Protein AF-A0A8H3FI73-F1 (afdb_monomer_lite)

Sequence (272 aa):
MPTAEAEAEWDAFEARLKFSTLLGSLSASVAAAQKAARFLMVNKHCGEDLFEVALEWLEKDDMNLRIKIWGIWEELSEMAMREQHVDYINRIRDNIQHFMDNICPPERPIAANIRIVRKGVERMHKLGLFSNTRAKELDEMLKHRTSSSQNPDLDAVEAAHKQDPGEEAHDMKHRWPNAFGDNKPSGAKRPTDKKQIEQRIEEDRERHKRLKESIWQIGNGEHEESDKMWEECSDIDEGDLMAAEDETSEMLGISIDELRRRFPAQTPVAAV

Organism: NCBI:txid1940652

InterPro domains:
  IPR024637 CTD kinase subunit gamma Ctk3, C-terminal [PF12350] (193-251)
  IPR024638 CTD kinase subunit gamma Ctk3, N-terminal [PF12243] (11-126)
  IPR042326 CTD kinase subunit gamma [PTHR28291] (11-247)

Foldseek 3Di:
DPDPPPLDADPLVVLLVVLLVLLVPQALDLVSLLVSLVSLVSNVVNNVVSVVSLLVQLQDPALVSLLSSLSNLLNNLLVCLVVVVPVSLVVCVVCVVVSCCSNAPLVAGDPVSLVSSLVSLVSSVVSVSDDPVVSVVVNVVSVNSVVSNDPVVPVVVVVVVPDDDDDDPDDDPDPDDPPVDPDDPPPDDDDDDVVSVVSVVVSVVVVVVVVVVCPPDFDPDPCRVVVCCVVPPDDDDVVNVVVVLVVVCVVVVHDSVVSCVVPPDDDDDPDD

Structure (mmCIF, N/CA/C/O backbone):
data_AF-A0A8H3FI73-F1
#
_entry.id   AF-A0A8H3FI73-F1
#
loop_
_atom_site.group_PDB
_atom_site.id
_atom_site.type_symbol
_atom_site.label_atom_id
_atom_site.label_alt_id
_atom_site.label_comp_id
_atom_site.label_asym_id
_atom_site.label_entity_id
_atom_site.label_seq_id
_atom_site.pdbx_PDB_ins_code
_atom_site.Cartn_x
_atom_site.Cartn_y
_atom_site.Cartn_z
_atom_site.occupancy
_atom_site.B_iso_or_equiv
_atom_site.auth_seq_id
_atom_site.auth_comp_id
_atom_site.auth_asym_id
_atom_site.auth_atom_id
_atom_site.pdbx_PDB_model_num
ATOM 1 N N . MET A 1 1 ? -12.324 21.522 -13.932 1.00 31.41 1 MET A N 1
ATOM 2 C CA . MET A 1 1 ? -13.147 21.665 -12.712 1.00 31.41 1 MET A CA 1
ATOM 3 C C . MET A 1 1 ? -13.864 20.343 -12.462 1.00 31.41 1 MET A C 1
ATOM 5 O O . MET A 1 1 ? -14.903 20.132 -13.077 1.00 31.41 1 MET A O 1
ATOM 9 N N . PRO A 1 2 ? -13.321 19.413 -11.663 1.00 35.88 2 PRO A N 1
ATOM 10 C CA . PRO A 1 2 ? -14.117 18.295 -11.182 1.00 35.88 2 PRO A CA 1
ATOM 11 C C . PRO A 1 2 ? -14.981 18.808 -10.024 1.00 35.88 2 PRO A C 1
ATOM 13 O O . PRO A 1 2 ? -14.473 19.402 -9.075 1.00 35.88 2 PRO A O 1
ATOM 16 N N . THR A 1 3 ? -16.294 18.657 -10.143 1.00 36.97 3 THR A N 1
ATOM 17 C CA . THR A 1 3 ? -17.244 18.970 -9.077 1.00 36.97 3 THR A CA 1
ATOM 18 C C . THR A 1 3 ? -16.971 18.043 -7.901 1.00 36.97 3 THR A C 1
ATOM 20 O O . THR A 1 3 ? -17.097 16.828 -8.036 1.00 36.97 3 THR A O 1
ATOM 23 N N . ALA A 1 4 ? -16.571 18.617 -6.768 1.00 41.47 4 ALA A N 1
ATOM 24 C CA . ALA A 1 4 ? -16.563 17.928 -5.490 1.00 41.47 4 ALA A CA 1
ATOM 25 C C . ALA A 1 4 ? -18.014 17.556 -5.161 1.00 41.47 4 ALA A C 1
ATOM 27 O O . ALA A 1 4 ? -18.792 18.396 -4.711 1.00 41.47 4 ALA A O 1
ATOM 28 N N . GLU A 1 5 ? -18.402 16.320 -5.474 1.00 45.09 5 GLU A N 1
ATOM 29 C CA . GLU A 1 5 ? -19.574 15.704 -4.866 1.00 45.09 5 GLU A CA 1
ATOM 30 C C . GLU A 1 5 ? -19.348 15.786 -3.357 1.00 45.09 5 GLU A C 1
ATOM 32 O O . GLU A 1 5 ? -18.370 15.241 -2.850 1.00 45.09 5 GLU A O 1
ATOM 37 N N . ALA A 1 6 ? -20.187 16.548 -2.653 1.00 50.19 6 ALA A N 1
ATOM 38 C CA . ALA A 1 6 ? -20.178 16.553 -1.201 1.00 50.19 6 ALA A CA 1
ATOM 39 C C . ALA A 1 6 ? -20.375 15.099 -0.755 1.00 50.19 6 ALA A C 1
ATOM 41 O O . ALA A 1 6 ? -21.423 14.510 -1.025 1.00 50.19 6 ALA A O 1
ATOM 42 N N . GLU A 1 7 ? -19.333 14.500 -0.178 1.00 60.81 7 GLU A N 1
ATOM 43 C CA . GLU A 1 7 ? -19.348 13.107 0.250 1.00 60.81 7 GLU A CA 1
ATOM 44 C C . GLU A 1 7 ? -20.398 12.984 1.363 1.00 60.81 7 GLU A C 1
ATOM 46 O O . GLU A 1 7 ? -20.174 13.400 2.496 1.00 60.81 7 GLU A O 1
ATOM 51 N N . ALA A 1 8 ? -21.597 12.520 0.999 1.00 68.25 8 ALA A N 1
ATOM 52 C CA . ALA A 1 8 ? -22.716 12.391 1.921 1.00 68.25 8 ALA A CA 1
ATOM 53 C C . ALA A 1 8 ? -22.350 11.418 3.049 1.00 68.25 8 ALA A C 1
ATOM 55 O O . ALA A 1 8 ? -21.797 10.349 2.785 1.00 68.25 8 ALA A O 1
ATOM 56 N N . GLU A 1 9 ? -22.664 11.792 4.286 1.00 77.50 9 GLU A N 1
ATOM 57 C CA . GLU A 1 9 ? -22.571 10.921 5.455 1.00 77.50 9 GLU A CA 1
ATOM 58 C C . GLU A 1 9 ? -23.755 9.941 5.417 1.00 77.50 9 GLU A C 1
ATOM 60 O O . GLU A 1 9 ? -24.915 10.356 5.379 1.00 77.50 9 GLU A O 1
ATOM 65 N N . TRP A 1 10 ? -23.463 8.642 5.337 1.00 87.44 10 TRP A N 1
ATOM 66 C CA . TRP A 1 10 ? -24.459 7.570 5.198 1.00 87.44 10 TRP A CA 1
ATOM 67 C C . TRP A 1 10 ? -24.846 7.027 6.576 1.00 87.44 10 TRP A C 1
ATOM 69 O O . TRP A 1 10 ? -24.012 7.007 7.478 1.00 87.44 10 TRP A O 1
ATOM 79 N N . ASP A 1 11 ? -26.067 6.522 6.769 1.00 92.06 11 ASP A N 1
ATOM 80 C CA . ASP A 1 11 ? -26.347 5.732 7.976 1.00 92.06 11 ASP A CA 1
ATOM 81 C C . ASP A 1 11 ? -25.559 4.408 7.969 1.00 92.06 11 ASP A C 1
ATOM 83 O O . ASP A 1 11 ? -25.069 3.967 6.930 1.00 92.06 11 ASP A O 1
ATOM 87 N N . ALA A 1 12 ? -25.433 3.756 9.129 1.00 91.12 12 ALA A N 1
ATOM 88 C CA . ALA A 1 12 ? -24.581 2.575 9.282 1.00 91.12 12 ALA A CA 1
ATOM 89 C C . ALA A 1 12 ? -24.954 1.414 8.336 1.00 91.12 12 ALA A C 1
ATOM 91 O O . ALA A 1 12 ? -24.070 0.750 7.792 1.00 91.12 12 ALA A O 1
ATOM 92 N N . PHE A 1 13 ? -26.247 1.172 8.097 1.00 93.06 13 PHE A N 1
ATOM 93 C CA . PHE A 1 13 ? -26.683 0.073 7.237 1.00 93.06 13 PHE A CA 1
ATOM 94 C C . PHE A 1 13 ? -26.427 0.389 5.761 1.00 93.06 13 PHE A C 1
ATOM 96 O O . PHE A 1 13 ? -25.878 -0.441 5.027 1.00 93.06 13 PHE A O 1
ATOM 103 N N . GLU A 1 14 ? -26.776 1.601 5.324 1.00 93.81 14 GLU A N 1
ATOM 104 C CA . GLU A 1 14 ? -26.489 2.051 3.962 1.00 93.81 14 GLU A CA 1
ATOM 105 C C . GLU A 1 14 ? -24.980 2.103 3.686 1.00 93.81 14 GLU A C 1
ATOM 107 O O . GLU A 1 14 ? -24.529 1.663 2.619 1.00 93.81 14 GLU A O 1
ATOM 112 N N . ALA A 1 15 ? -24.189 2.566 4.660 1.00 95.19 15 ALA A N 1
ATOM 113 C CA . ALA A 1 15 ? -22.736 2.601 4.585 1.00 95.19 15 ALA A CA 1
ATOM 114 C C . ALA A 1 15 ? -22.160 1.193 4.387 1.00 95.19 15 ALA A C 1
ATOM 116 O O . ALA A 1 15 ? -21.366 0.982 3.466 1.00 95.19 15 ALA A O 1
ATOM 117 N N . ARG A 1 16 ? -22.614 0.207 5.174 1.00 95.31 16 ARG A N 1
ATOM 118 C CA . ARG A 1 16 ? -22.198 -1.198 5.050 1.00 95.31 16 ARG A CA 1
ATOM 119 C C . ARG A 1 16 ? -22.513 -1.783 3.678 1.00 95.31 16 ARG A C 1
ATOM 121 O O . ARG A 1 16 ? -21.653 -2.436 3.076 1.00 95.31 16 ARG A O 1
ATOM 128 N N . LEU A 1 17 ? -23.723 -1.558 3.162 1.00 94.31 17 LEU A N 1
ATOM 129 C CA . LEU A 1 17 ? -24.134 -2.076 1.853 1.00 94.31 17 LEU A CA 1
ATOM 130 C C . LEU A 1 17 ? -23.282 -1.477 0.725 1.00 94.31 17 LEU A C 1
ATOM 132 O O . LEU A 1 17 ? -22.815 -2.188 -0.175 1.00 94.31 17 LEU A O 1
ATOM 136 N N . LYS A 1 18 ? -23.034 -0.167 0.790 1.00 95.06 18 LYS A N 1
ATOM 137 C CA . LYS A 1 18 ? -22.194 0.541 -0.180 1.00 95.06 18 LYS A CA 1
ATOM 138 C C . LYS A 1 18 ? -20.746 0.108 -0.117 1.00 95.06 18 LYS A C 1
ATOM 140 O O . LYS A 1 18 ? -20.154 -0.164 -1.160 1.00 95.06 18 LYS A O 1
ATOM 145 N N . PHE A 1 19 ? -20.197 -0.008 1.083 1.00 96.38 19 PHE A N 1
ATOM 146 C CA . PHE A 1 19 ? -18.827 -0.446 1.275 1.00 96.38 19 PHE A CA 1
ATOM 147 C C . PHE A 1 19 ? -18.629 -1.887 0.797 1.00 96.38 19 PHE A C 1
ATOM 149 O O . PHE A 1 19 ? -17.696 -2.159 0.048 1.00 96.38 19 PHE A O 1
ATOM 156 N N . SER A 1 20 ? -19.572 -2.786 1.090 1.00 95.88 20 SER A N 1
ATOM 157 C CA . SER A 1 20 ? -19.558 -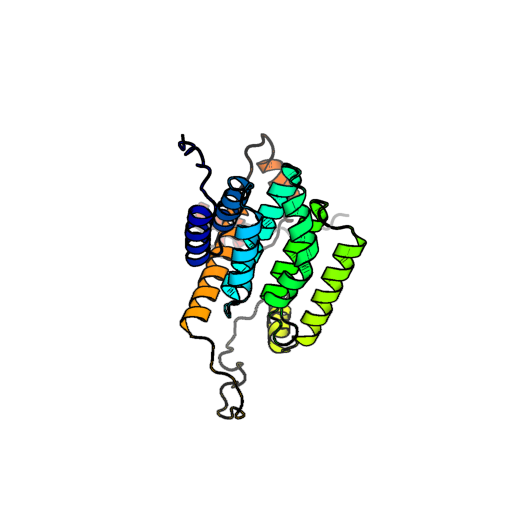4.160 0.566 1.00 95.88 20 SER A CA 1
ATOM 158 C C . SER A 1 20 ? -19.586 -4.198 -0.967 1.00 95.88 20 SER A C 1
ATOM 160 O O . SER A 1 20 ? -18.866 -4.977 -1.590 1.00 95.88 20 SER A O 1
ATOM 162 N N . THR A 1 21 ? -20.382 -3.330 -1.597 1.00 95.06 21 THR A N 1
ATOM 163 C CA . THR A 1 21 ? -20.417 -3.205 -3.064 1.00 95.06 21 THR A CA 1
ATOM 164 C C . THR A 1 21 ? -19.078 -2.698 -3.609 1.00 95.06 21 THR A C 1
ATOM 166 O O . THR A 1 21 ? -18.563 -3.224 -4.598 1.00 95.06 21 THR A O 1
ATOM 169 N N . LEU A 1 22 ? -18.476 -1.713 -2.936 1.00 94.88 22 LEU A N 1
ATOM 170 C CA . LEU A 1 22 ? -17.169 -1.171 -3.291 1.00 94.88 22 LEU A CA 1
ATOM 171 C C . LEU A 1 22 ? -16.075 -2.245 -3.211 1.00 94.88 22 LEU A C 1
ATOM 173 O O . LEU A 1 22 ? -15.325 -2.401 -4.173 1.00 94.88 22 LEU A O 1
ATOM 177 N N . LEU A 1 23 ? -16.046 -3.034 -2.131 1.00 94.94 23 LEU A N 1
ATOM 178 C CA . LEU A 1 23 ? -15.131 -4.168 -1.957 1.00 94.94 23 LEU A CA 1
ATOM 179 C C . LEU A 1 23 ? -15.323 -5.244 -3.040 1.00 94.94 23 LEU A C 1
ATOM 181 O O . LEU A 1 23 ? -14.343 -5.797 -3.536 1.00 94.94 23 LEU A O 1
ATOM 185 N N . GLY A 1 24 ? -16.564 -5.499 -3.466 1.00 92.44 24 GLY A N 1
ATOM 186 C CA . GLY A 1 24 ? -16.879 -6.451 -4.539 1.00 92.44 24 GLY A CA 1
ATOM 187 C C . GLY A 1 24 ? -16.353 -6.054 -5.917 1.00 92.44 24 GLY A C 1
ATOM 188 O O . GLY A 1 24 ? -16.003 -6.917 -6.717 1.00 92.44 24 GLY A O 1
ATOM 189 N N . SER A 1 25 ? -16.273 -4.752 -6.184 1.00 89.88 25 SER A N 1
ATOM 190 C CA . SER A 1 25 ? -15.793 -4.189 -7.455 1.00 89.88 25 SER A CA 1
ATOM 191 C C . SER A 1 25 ? -14.356 -3.656 -7.393 1.00 89.88 25 SER A C 1
ATOM 193 O O . SER A 1 25 ? -13.917 -2.937 -8.294 1.00 89.88 25 SER A O 1
ATOM 195 N N . LEU A 1 26 ? -13.617 -3.974 -6.326 1.00 91.25 26 LEU A N 1
ATOM 196 C CA . LEU A 1 26 ? -12.312 -3.380 -6.067 1.00 91.25 26 LEU A CA 1
ATOM 197 C C . LEU A 1 26 ? -11.295 -3.793 -7.146 1.00 91.25 26 LEU A C 1
ATOM 199 O O . LEU A 1 26 ? -11.079 -4.977 -7.433 1.00 91.25 26 LEU A O 1
ATOM 203 N N . SER A 1 27 ? -10.648 -2.797 -7.749 1.00 89.00 27 SER A N 1
ATOM 204 C CA . SER A 1 27 ? -9.540 -3.006 -8.689 1.00 89.00 27 SER A CA 1
ATOM 205 C C . SER A 1 27 ? -8.197 -2.975 -7.957 1.00 89.00 27 SER A C 1
ATOM 207 O O . SER A 1 27 ? -8.110 -2.484 -6.836 1.00 89.00 27 SER A O 1
ATOM 209 N N . ALA A 1 28 ? -7.130 -3.448 -8.603 1.00 85.50 28 ALA A N 1
ATOM 210 C CA . ALA A 1 28 ? -5.768 -3.389 -8.062 1.00 85.50 28 ALA A CA 1
ATOM 211 C C . ALA A 1 28 ? -5.134 -1.977 -8.100 1.00 85.50 28 ALA A C 1
ATOM 213 O O . ALA A 1 28 ? -3.943 -1.819 -7.828 1.00 85.50 28 ALA A O 1
ATOM 214 N N . SER A 1 29 ? -5.894 -0.944 -8.481 1.00 88.06 29 SER A N 1
ATOM 215 C CA . SER A 1 29 ? -5.373 0.419 -8.594 1.00 88.06 29 SER A CA 1
ATOM 216 C C . SER A 1 29 ? -5.311 1.129 -7.240 1.00 88.06 29 SER A C 1
ATOM 218 O O . SER A 1 29 ? -6.222 1.022 -6.418 1.00 88.06 29 SER A O 1
ATOM 220 N N . VAL A 1 30 ? -4.267 1.942 -7.054 1.00 89.50 30 VAL A N 1
ATOM 221 C CA . VAL A 1 30 ? -4.117 2.817 -5.876 1.00 89.50 30 VAL A CA 1
ATOM 222 C C . VAL A 1 30 ? -5.308 3.771 -5.751 1.00 89.50 30 VAL A C 1
ATOM 224 O O . VAL A 1 30 ? -5.832 3.965 -4.663 1.00 89.50 30 VAL A O 1
ATOM 227 N N . ALA A 1 31 ? -5.819 4.297 -6.869 1.00 91.00 31 ALA A N 1
ATOM 228 C CA . ALA A 1 31 ? -6.991 5.173 -6.873 1.00 91.00 31 ALA A CA 1
ATOM 229 C C . ALA A 1 31 ? -8.258 4.487 -6.321 1.00 91.00 31 ALA A C 1
ATOM 231 O O . ALA A 1 31 ? -9.050 5.122 -5.623 1.00 91.00 31 ALA A O 1
ATOM 232 N N . ALA A 1 32 ? -8.455 3.192 -6.598 1.00 92.62 32 ALA A N 1
ATOM 233 C CA . ALA A 1 32 ? -9.580 2.443 -6.044 1.00 92.62 32 ALA A CA 1
ATOM 234 C C . ALA A 1 32 ? -9.428 2.221 -4.532 1.00 92.62 32 ALA A C 1
ATOM 236 O O . ALA A 1 32 ? -10.394 2.413 -3.793 1.00 92.62 32 ALA A O 1
ATOM 237 N N . ALA A 1 33 ? -8.215 1.899 -4.072 1.00 95.25 33 ALA A N 1
ATOM 238 C CA . ALA A 1 33 ? -7.905 1.811 -2.647 1.00 95.25 33 ALA A CA 1
ATOM 239 C C . ALA A 1 33 ? -8.124 3.154 -1.929 1.00 95.25 33 ALA A C 1
ATOM 241 O O . ALA A 1 33 ? -8.800 3.201 -0.904 1.00 95.25 33 ALA A O 1
ATOM 242 N N . GLN A 1 34 ? -7.660 4.261 -2.515 1.00 95.56 34 GLN A N 1
ATOM 243 C CA . GLN A 1 34 ? -7.871 5.616 -1.998 1.00 95.56 34 GLN A CA 1
ATOM 244 C C . GLN A 1 34 ? -9.346 5.979 -1.900 1.00 95.56 34 GLN A C 1
ATOM 246 O O . GLN A 1 34 ? -9.764 6.563 -0.906 1.00 95.56 34 GLN A O 1
ATOM 251 N N . LYS A 1 35 ? -10.149 5.629 -2.909 1.00 95.25 35 LYS A N 1
ATOM 252 C CA . LYS A 1 35 ? -11.595 5.863 -2.877 1.00 95.25 35 LYS A CA 1
ATOM 253 C C . LYS A 1 35 ? -12.257 5.119 -1.714 1.00 95.25 35 LYS A C 1
ATOM 255 O O . LYS A 1 35 ? -13.102 5.692 -1.034 1.00 95.25 35 LYS A O 1
ATOM 260 N N . ALA A 1 36 ? -11.864 3.871 -1.466 1.00 96.56 36 ALA A N 1
ATOM 261 C CA . ALA A 1 36 ? -12.377 3.094 -0.340 1.00 96.56 36 ALA A CA 1
ATOM 262 C C . ALA A 1 36 ? -11.894 3.625 1.018 1.00 96.56 36 ALA A C 1
ATOM 264 O O . ALA A 1 36 ? -12.693 3.732 1.944 1.00 96.5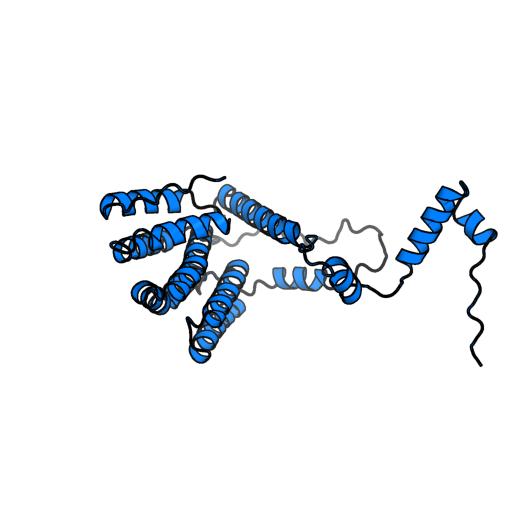6 36 ALA A O 1
ATOM 265 N N . ALA A 1 37 ? -10.629 4.034 1.126 1.00 97.06 37 ALA A N 1
ATOM 266 C CA . ALA A 1 37 ? -10.100 4.663 2.332 1.00 97.06 37 ALA A CA 1
ATOM 267 C C . ALA A 1 37 ? -10.795 6.001 2.636 1.00 97.06 37 ALA A C 1
ATOM 269 O O . ALA A 1 37 ? -11.186 6.244 3.774 1.00 97.06 37 ALA A O 1
ATOM 270 N N . ARG A 1 38 ? -11.046 6.838 1.619 1.00 95.94 38 ARG A N 1
ATOM 271 C CA . ARG A 1 38 ? -11.840 8.070 1.775 1.00 95.94 38 ARG A CA 1
ATOM 272 C C . ARG A 1 38 ? -13.255 7.768 2.238 1.00 95.94 38 ARG A C 1
ATOM 274 O O . ARG A 1 38 ? -13.728 8.421 3.153 1.00 95.94 38 ARG A O 1
ATOM 281 N N . PHE A 1 39 ? -13.899 6.742 1.683 1.00 96.00 39 PHE A N 1
ATOM 282 C CA . PHE A 1 39 ? -15.229 6.333 2.133 1.00 96.00 39 PHE A CA 1
ATOM 283 C C . PHE A 1 39 ? -15.263 6.021 3.641 1.00 96.00 39 PHE A C 1
ATOM 285 O O . PHE A 1 39 ? -16.186 6.461 4.327 1.00 96.00 39 PHE A O 1
ATOM 292 N N . LEU A 1 40 ? -14.243 5.331 4.166 1.00 96.12 40 LEU A N 1
ATOM 293 C CA . LEU A 1 40 ? -14.083 5.072 5.605 1.00 96.12 40 LEU A CA 1
ATOM 294 C C . LEU A 1 40 ? -13.847 6.358 6.414 1.00 96.12 40 LEU A C 1
ATOM 296 O O . LEU A 1 40 ? -14.381 6.502 7.513 1.00 96.12 40 LEU A O 1
ATOM 300 N N . MET A 1 41 ? -13.066 7.297 5.874 1.00 95.00 41 MET A N 1
ATOM 301 C CA . MET A 1 41 ? -12.767 8.584 6.516 1.00 95.00 41 MET A CA 1
ATOM 302 C C . MET A 1 41 ? -13.916 9.590 6.449 1.00 95.00 41 MET A C 1
ATOM 304 O O . MET A 1 41 ? -13.964 10.496 7.268 1.00 95.00 41 MET A O 1
ATOM 308 N N . VAL A 1 42 ? -14.844 9.463 5.506 1.00 93.81 42 VAL A N 1
ATOM 309 C CA . VAL A 1 42 ? -16.083 10.255 5.489 1.00 93.81 42 VAL A CA 1
ATOM 310 C C . VAL A 1 42 ? -17.053 9.696 6.517 1.00 93.81 42 VAL A C 1
ATOM 312 O O . VAL A 1 42 ? -17.614 10.440 7.312 1.00 93.81 42 VAL A O 1
ATOM 315 N N . ASN A 1 43 ? -17.201 8.372 6.548 1.00 94.38 43 ASN A N 1
ATOM 316 C CA . ASN A 1 43 ? -18.179 7.676 7.380 1.00 94.38 43 ASN A CA 1
ATOM 317 C C . ASN A 1 43 ? -17.570 7.183 8.701 1.00 94.38 43 ASN A C 1
ATOM 319 O O . ASN A 1 43 ? -17.768 6.041 9.116 1.00 94.38 43 ASN A O 1
ATOM 323 N N . LYS A 1 44 ? -16.798 8.054 9.362 1.00 93.56 44 LYS A N 1
ATOM 324 C CA . LYS A 1 44 ? -16.046 7.747 10.596 1.00 93.56 44 LYS A CA 1
ATOM 325 C C . LYS A 1 44 ? -16.955 7.272 11.726 1.00 93.56 44 LYS A C 1
ATOM 327 O O . LYS A 1 44 ? -16.581 6.402 12.504 1.00 93.56 44 LYS A O 1
ATOM 332 N N . HIS A 1 45 ? -18.159 7.838 11.793 1.00 91.69 45 HIS A N 1
ATOM 333 C CA . HIS A 1 45 ? -19.190 7.553 12.792 1.00 91.69 45 HIS A CA 1
ATOM 334 C C . HIS A 1 45 ? -19.646 6.091 12.802 1.00 91.69 45 HIS A C 1
ATOM 336 O O . HIS A 1 45 ? -20.084 5.605 13.840 1.00 91.69 45 HIS A O 1
ATOM 342 N N . CYS A 1 46 ? -19.528 5.382 11.677 1.00 93.44 46 CYS A N 1
ATOM 343 C CA . CYS A 1 46 ? -19.775 3.941 11.573 1.00 93.44 46 CYS A CA 1
ATOM 344 C C . CYS A 1 46 ? -18.507 3.148 11.210 1.00 93.44 46 CYS A C 1
ATOM 346 O O . CYS A 1 46 ? -18.585 1.986 10.811 1.00 93.44 46 CYS A O 1
ATOM 348 N N . GLY A 1 47 ? -17.330 3.753 11.390 1.00 91.75 47 GLY A N 1
ATOM 349 C CA . GLY A 1 47 ? -16.044 3.192 10.987 1.00 91.75 47 GLY A CA 1
ATOM 350 C C . GLY A 1 47 ? -15.703 1.852 11.631 1.00 91.75 47 GLY A C 1
ATOM 351 O O . GLY A 1 47 ? -14.994 1.054 11.026 1.00 91.75 47 GLY A O 1
ATOM 352 N N . GLU A 1 48 ? -16.233 1.573 12.825 1.00 92.88 48 GLU A N 1
ATOM 353 C CA . GLU A 1 48 ? -16.062 0.278 13.488 1.00 92.88 48 GLU A CA 1
ATOM 354 C C . GLU A 1 48 ? -16.710 -0.858 12.687 1.00 92.88 48 GLU A C 1
ATOM 356 O O . GLU A 1 48 ? -16.018 -1.803 12.323 1.00 92.88 48 GLU A O 1
ATOM 361 N N . ASP A 1 49 ? -17.997 -0.737 12.343 1.00 94.44 49 ASP A N 1
ATOM 362 C CA . ASP A 1 49 ? -18.723 -1.744 11.551 1.00 94.44 49 ASP A CA 1
ATOM 363 C C . ASP A 1 49 ? -18.110 -1.893 10.154 1.00 94.44 49 ASP A C 1
ATOM 365 O O . ASP A 1 49 ? -17.891 -3.005 9.681 1.00 94.44 49 ASP A O 1
ATOM 369 N N . LEU A 1 50 ? -17.736 -0.780 9.513 1.00 96.25 50 LEU A N 1
ATOM 370 C CA . LEU A 1 50 ? -17.083 -0.825 8.203 1.00 96.25 50 LEU A CA 1
ATOM 371 C C . LEU A 1 50 ? -15.714 -1.519 8.254 1.00 96.25 50 LEU A C 1
ATOM 373 O O . LEU A 1 50 ? -15.346 -2.223 7.310 1.00 96.25 50 LEU A O 1
ATOM 377 N N . PHE A 1 51 ? -14.964 -1.351 9.346 1.00 96.00 51 PHE A N 1
ATOM 378 C CA . PHE A 1 51 ? -13.702 -2.056 9.543 1.00 96.00 51 PHE A CA 1
ATOM 379 C C . PHE A 1 51 ? -13.928 -3.567 9.666 1.00 96.00 51 PHE A C 1
ATOM 381 O O . PHE A 1 51 ? -13.256 -4.333 8.974 1.00 96.00 51 PHE A O 1
ATOM 388 N N . GLU A 1 52 ? -14.916 -3.988 10.462 1.00 94.62 52 GLU A N 1
ATOM 389 C CA . GLU A 1 52 ? -15.296 -5.401 10.586 1.00 94.62 52 GLU A CA 1
ATOM 390 C C . GLU A 1 52 ? -15.755 -5.982 9.243 1.00 94.62 52 GLU A C 1
ATOM 392 O O . GLU A 1 52 ? -15.340 -7.074 8.871 1.00 94.62 52 GLU A O 1
ATOM 397 N N . VAL A 1 53 ? -16.514 -5.230 8.439 1.00 96.06 53 VAL A N 1
ATOM 398 C CA . VAL A 1 53 ? -16.903 -5.659 7.084 1.00 96.06 53 VAL A CA 1
ATOM 399 C C . VAL A 1 53 ? -15.676 -5.931 6.216 1.00 96.06 53 VAL A C 1
ATOM 401 O O . VAL A 1 53 ? -15.630 -6.930 5.503 1.00 96.06 53 VAL A O 1
ATOM 404 N N . ALA A 1 54 ? -14.651 -5.080 6.249 1.00 95.75 54 ALA A N 1
ATOM 405 C CA . ALA A 1 54 ? -13.440 -5.362 5.485 1.00 95.75 54 ALA A CA 1
ATOM 406 C C . ALA A 1 54 ? -12.665 -6.580 6.023 1.00 95.75 54 ALA A C 1
ATOM 408 O O . ALA A 1 54 ? -12.073 -7.300 5.215 1.00 95.75 54 ALA A O 1
ATOM 409 N N . LEU A 1 55 ? -12.695 -6.850 7.335 1.00 95.25 55 LEU A N 1
ATOM 410 C CA . LEU A 1 55 ? -12.158 -8.090 7.911 1.00 95.25 55 LEU A CA 1
ATOM 411 C C . LEU A 1 55 ? -12.957 -9.323 7.455 1.00 95.25 55 LEU A C 1
ATOM 413 O O . LEU A 1 55 ? -12.359 -10.278 6.967 1.00 95.25 55 LEU A O 1
ATOM 417 N N . GLU A 1 56 ? -14.292 -9.277 7.473 1.00 94.94 56 GLU A N 1
ATOM 418 C CA . GLU A 1 56 ? -15.156 -10.344 6.933 1.00 94.94 56 GLU A CA 1
ATOM 419 C C . GLU A 1 56 ? -14.801 -10.657 5.464 1.00 94.94 56 GLU A C 1
ATOM 421 O O . GLU A 1 56 ? -14.778 -11.809 5.024 1.00 94.94 56 GLU A O 1
ATOM 426 N N . TRP A 1 57 ? -14.509 -9.623 4.669 1.00 95.31 57 TRP A N 1
ATOM 427 C CA . TRP A 1 57 ? -14.095 -9.785 3.275 1.00 95.31 57 TRP A CA 1
ATOM 428 C C . TRP A 1 57 ? -12.670 -10.318 3.121 1.00 95.31 57 TRP A C 1
ATOM 430 O O . TRP A 1 57 ? -12.402 -11.040 2.157 1.00 95.31 57 TRP A O 1
ATOM 440 N N . LEU A 1 58 ? -11.773 -9.992 4.050 1.00 94.62 58 LEU A N 1
ATOM 441 C CA . LEU A 1 58 ? -10.408 -10.506 4.092 1.00 94.62 58 LEU A CA 1
ATOM 442 C C . LEU A 1 58 ? -10.387 -12.028 4.308 1.00 94.62 58 LEU A C 1
ATOM 444 O O . LEU A 1 58 ? -9.555 -12.718 3.720 1.00 94.62 58 LEU A O 1
ATOM 448 N N . GLU A 1 59 ? -11.324 -12.560 5.091 1.00 92.81 59 GLU A N 1
ATOM 449 C CA . GLU A 1 59 ? -11.408 -13.993 5.395 1.00 92.81 59 GLU A CA 1
ATOM 450 C C . GLU A 1 59 ? -11.842 -14.855 4.192 1.00 92.81 59 GLU A C 1
ATOM 452 O O . GLU A 1 59 ? -11.604 -16.067 4.172 1.00 92.81 59 GLU A O 1
ATOM 457 N N . LYS A 1 60 ? -12.406 -14.257 3.131 1.00 91.25 60 LYS A N 1
ATOM 458 C CA . LYS A 1 60 ? -12.767 -14.974 1.892 1.00 91.25 60 LYS A CA 1
ATOM 459 C C . LYS A 1 60 ? -11.540 -15.628 1.244 1.00 91.25 60 LYS A C 1
ATOM 461 O O . LYS A 1 60 ? -10.437 -15.082 1.295 1.00 91.25 60 LYS A O 1
ATOM 466 N N . ASP A 1 61 ? -11.719 -16.785 0.599 1.00 86.94 61 ASP A N 1
ATOM 467 C CA . ASP A 1 61 ? -10.646 -17.535 -0.090 1.00 86.94 61 ASP A CA 1
ATOM 468 C C . ASP A 1 61 ? -10.302 -16.925 -1.465 1.00 86.94 61 ASP A C 1
ATOM 470 O O . ASP A 1 61 ? -10.452 -17.544 -2.517 1.00 86.94 61 ASP A O 1
ATOM 474 N N . ASP A 1 62 ? -9.890 -15.657 -1.455 1.00 88.94 62 ASP A N 1
ATOM 475 C CA . ASP A 1 62 ? -9.417 -14.924 -2.626 1.00 88.94 62 ASP A CA 1
ATOM 476 C C . ASP A 1 62 ? -8.167 -14.116 -2.253 1.00 88.94 62 ASP A C 1
ATOM 478 O O . ASP A 1 62 ? -8.226 -12.997 -1.739 1.00 88.94 62 ASP A O 1
ATOM 482 N N . MET A 1 63 ? -7.000 -14.692 -2.543 1.00 88.25 63 MET A N 1
ATOM 483 C CA . MET A 1 63 ? -5.701 -14.072 -2.259 1.00 88.25 63 MET A CA 1
ATOM 484 C C . MET A 1 63 ? -5.498 -12.734 -2.975 1.00 88.25 63 MET A C 1
ATOM 486 O O . MET A 1 63 ? -4.677 -11.931 -2.530 1.00 88.25 63 MET A O 1
ATOM 490 N N . ASN A 1 64 ? -6.194 -12.505 -4.090 1.00 89.44 64 ASN A N 1
ATOM 491 C CA . ASN A 1 64 ? -6.102 -11.263 -4.838 1.00 89.44 64 ASN A CA 1
ATOM 492 C C . ASN A 1 64 ? -6.937 -10.169 -4.165 1.00 89.44 64 ASN A C 1
ATOM 494 O O . ASN A 1 64 ? -6.431 -9.080 -3.900 1.00 89.44 64 ASN A O 1
ATOM 498 N N . LEU A 1 65 ? -8.179 -10.484 -3.787 1.00 92.81 65 LEU A N 1
ATOM 499 C CA . LEU A 1 65 ? -9.018 -9.600 -2.975 1.00 92.81 65 LEU A CA 1
ATOM 500 C C . LEU A 1 65 ? -8.310 -9.186 -1.677 1.00 92.81 65 LEU A C 1
ATOM 502 O O . LEU A 1 65 ? -8.313 -8.006 -1.337 1.00 92.81 65 LEU A O 1
ATOM 506 N N . ARG A 1 66 ? -7.641 -10.121 -0.991 1.00 94.50 66 ARG A N 1
ATOM 507 C CA . ARG A 1 66 ? -6.879 -9.834 0.239 1.00 94.50 66 ARG A CA 1
ATOM 508 C C . ARG A 1 66 ? -5.788 -8.778 0.031 1.00 94.50 66 ARG A C 1
ATOM 510 O O . ARG A 1 66 ? -5.622 -7.898 0.870 1.00 94.50 66 ARG A O 1
ATOM 517 N N . ILE A 1 67 ? -5.083 -8.815 -1.103 1.00 94.25 67 ILE A N 1
ATOM 518 C CA . ILE A 1 67 ? -4.091 -7.790 -1.473 1.00 94.25 67 ILE A CA 1
ATOM 519 C C . ILE A 1 67 ? -4.758 -6.453 -1.806 1.00 94.25 67 ILE A C 1
ATOM 521 O O . ILE A 1 67 ? -4.239 -5.397 -1.451 1.00 94.25 67 ILE A O 1
ATOM 525 N N . LYS A 1 68 ? -5.922 -6.466 -2.456 1.00 94.81 68 LYS A N 1
ATOM 526 C CA . LYS A 1 68 ? -6.660 -5.228 -2.731 1.00 94.81 68 LYS A CA 1
ATOM 527 C C . LYS A 1 68 ? -7.151 -4.569 -1.437 1.00 94.81 68 LYS A C 1
ATOM 529 O O . LYS A 1 68 ? -7.024 -3.358 -1.289 1.00 94.81 68 LYS A O 1
ATOM 534 N N . ILE A 1 69 ? -7.634 -5.367 -0.482 1.00 96.56 69 ILE A N 1
ATOM 535 C CA . ILE A 1 69 ? -8.009 -4.917 0.866 1.00 96.56 69 ILE A CA 1
ATOM 536 C C . ILE A 1 69 ? -6.790 -4.354 1.608 1.00 96.56 69 ILE A C 1
ATOM 538 O O . ILE A 1 69 ? -6.887 -3.279 2.191 1.00 96.56 69 ILE A O 1
ATOM 542 N N . TRP A 1 70 ? -5.623 -5.005 1.522 1.00 96.25 70 TRP A N 1
ATOM 543 C CA . TRP A 1 70 ? -4.367 -4.458 2.056 1.00 96.25 70 TRP A CA 1
ATOM 544 C C . TRP A 1 70 ? -4.072 -3.042 1.552 1.00 96.25 70 TRP A C 1
ATOM 546 O O . TRP A 1 70 ? -3.742 -2.166 2.349 1.00 96.25 70 TRP A O 1
ATOM 556 N N . GLY A 1 71 ? -4.259 -2.799 0.251 1.00 95.75 71 GLY A N 1
ATOM 557 C CA . GLY A 1 71 ? -4.091 -1.469 -0.335 1.00 95.75 71 GLY A CA 1
ATOM 558 C C . GLY A 1 71 ? -5.012 -0.414 0.290 1.00 95.75 71 GLY A C 1
ATOM 559 O O . GLY A 1 71 ? -4.580 0.715 0.507 1.00 95.75 71 GLY A O 1
ATOM 560 N N . ILE A 1 72 ? -6.255 -0.769 0.649 1.00 97.06 72 ILE A N 1
ATOM 561 C CA . ILE A 1 72 ? -7.162 0.144 1.372 1.00 97.06 72 ILE A CA 1
ATOM 562 C C . ILE A 1 72 ? -6.534 0.566 2.701 1.00 97.06 72 ILE A C 1
ATOM 564 O O . ILE A 1 72 ? -6.571 1.744 3.042 1.00 97.06 72 ILE A O 1
ATOM 568 N N . TRP A 1 73 ? -5.930 -0.365 3.439 1.00 95.81 73 TRP A N 1
ATOM 569 C CA . TRP A 1 73 ? -5.326 -0.077 4.741 1.00 95.81 73 TRP A CA 1
ATOM 570 C C . TRP A 1 73 ? -4.040 0.725 4.653 1.00 95.81 73 TRP A C 1
ATOM 572 O O . TRP A 1 73 ? -3.781 1.537 5.539 1.00 95.81 73 TRP A O 1
ATOM 582 N N . GLU A 1 74 ? -3.251 0.551 3.594 1.00 95.00 74 GLU A N 1
ATOM 583 C CA . GLU A 1 74 ? -2.110 1.428 3.321 1.00 95.00 74 GLU A CA 1
ATOM 584 C C . GLU A 1 74 ? -2.565 2.883 3.148 1.00 95.00 74 GLU A C 1
ATOM 586 O O . GLU A 1 74 ? -2.002 3.782 3.777 1.00 95.00 74 GLU A O 1
ATOM 591 N N . GLU A 1 75 ? -3.603 3.116 2.343 1.00 96.88 75 GLU A N 1
ATOM 592 C CA . GLU A 1 75 ? -4.153 4.455 2.107 1.00 96.88 75 GLU A CA 1
ATOM 593 C C . GLU A 1 75 ? -4.867 5.006 3.350 1.00 96.88 75 GLU A C 1
ATOM 595 O O . GLU A 1 75 ? -4.666 6.164 3.721 1.00 96.88 75 GLU A O 1
ATOM 600 N N . LEU A 1 76 ? -5.634 4.169 4.058 1.00 96.94 76 LEU A N 1
ATOM 601 C CA . LEU A 1 76 ? -6.307 4.555 5.298 1.00 96.94 76 LEU A CA 1
ATOM 602 C C . LEU A 1 76 ? -5.303 4.920 6.388 1.00 96.94 76 LEU A C 1
ATOM 604 O O . LEU A 1 76 ? -5.525 5.893 7.097 1.00 96.94 76 LEU A O 1
ATOM 608 N N . SER A 1 77 ? -4.190 4.190 6.506 1.00 96.62 77 SER A N 1
ATOM 609 C CA . SER A 1 77 ? -3.135 4.502 7.479 1.00 96.62 77 SER A CA 1
ATOM 610 C C . SER A 1 77 ? -2.602 5.912 7.271 1.00 96.62 77 SER A C 1
ATOM 612 O O . SER A 1 77 ? -2.423 6.659 8.226 1.00 96.62 77 SER A O 1
ATOM 614 N N . GLU A 1 78 ? -2.375 6.301 6.018 1.00 95.69 78 GLU A N 1
ATOM 615 C CA . GLU A 1 78 ? -1.899 7.643 5.703 1.00 95.69 78 GLU A CA 1
ATOM 616 C C . GLU A 1 78 ? -2.949 8.712 6.028 1.00 95.69 78 GLU A C 1
ATOM 618 O O . GLU A 1 78 ? -2.626 9.725 6.650 1.00 95.69 78 GLU A O 1
ATOM 623 N N . MET A 1 79 ? -4.210 8.484 5.645 1.00 96.69 79 MET A N 1
ATOM 624 C CA . MET A 1 79 ? -5.307 9.413 5.929 1.00 96.69 79 MET A CA 1
ATOM 625 C C . MET A 1 79 ? -5.563 9.563 7.430 1.00 96.69 79 MET A C 1
ATOM 627 O O . MET A 1 79 ? -5.621 10.685 7.929 1.00 96.69 79 MET A O 1
ATOM 631 N N . ALA A 1 80 ? -5.623 8.451 8.160 1.00 96.38 80 ALA A N 1
ATOM 632 C CA . ALA A 1 80 ? -5.840 8.428 9.597 1.00 96.38 80 ALA A CA 1
ATOM 633 C C . ALA A 1 80 ? -4.686 9.091 10.360 1.00 96.38 80 ALA A C 1
ATOM 635 O O . ALA A 1 80 ? -4.943 9.858 11.282 1.00 96.38 80 ALA A O 1
ATOM 636 N N . MET A 1 81 ? -3.427 8.866 9.960 1.00 96.19 81 MET A N 1
ATOM 637 C CA . MET A 1 81 ? -2.274 9.544 10.568 1.00 96.19 81 MET A CA 1
ATOM 638 C C . MET A 1 81 ? -2.296 11.054 10.307 1.00 96.19 81 MET A C 1
ATOM 640 O O . MET A 1 81 ? -2.026 11.834 11.219 1.00 96.19 81 MET A O 1
ATOM 644 N N . ARG A 1 82 ? -2.662 11.479 9.090 1.00 95.75 82 ARG A N 1
ATOM 645 C CA . ARG A 1 82 ? -2.758 12.900 8.720 1.00 95.75 82 ARG A CA 1
ATOM 646 C C . ARG A 1 82 ? -3.862 13.630 9.487 1.00 95.75 82 ARG A C 1
ATOM 648 O O . ARG A 1 82 ? -3.647 14.751 9.931 1.00 95.75 82 ARG A O 1
ATOM 655 N N . GLU A 1 83 ? -5.021 12.997 9.648 1.00 95.25 83 GLU A N 1
ATOM 656 C CA . GLU A 1 83 ? -6.168 13.541 10.392 1.00 95.25 83 GLU A CA 1
ATOM 657 C C . GLU A 1 83 ? -6.118 13.252 11.902 1.00 95.25 83 GLU A C 1
ATOM 659 O O . GLU A 1 83 ? -7.013 13.667 12.632 1.00 95.25 83 GLU A O 1
ATOM 664 N N . GLN A 1 84 ? -5.089 12.543 12.379 1.00 94.81 84 GLN A N 1
ATOM 665 C CA . GLN A 1 84 ? -4.951 12.090 13.768 1.00 94.81 84 GLN A CA 1
ATOM 666 C C . GLN A 1 84 ? -6.165 11.294 14.282 1.00 94.81 84 GLN A C 1
ATOM 668 O O . GLN A 1 84 ? -6.566 11.404 15.441 1.00 94.81 84 GLN A O 1
ATOM 673 N N . HIS A 1 85 ? -6.744 10.452 13.426 1.00 95.88 85 HIS A N 1
ATOM 674 C CA . HIS A 1 85 ? -7.892 9.623 13.775 1.00 95.88 85 HIS A CA 1
ATOM 675 C C . HIS A 1 85 ? -7.472 8.407 14.614 1.00 95.88 85 HIS A C 1
ATOM 677 O O . HIS A 1 85 ? -7.162 7.335 14.087 1.00 95.88 85 HIS A O 1
ATOM 683 N N . VAL A 1 86 ? -7.491 8.568 15.938 1.00 95.31 86 VAL A N 1
ATOM 684 C CA . VAL A 1 86 ? -6.954 7.597 16.909 1.00 95.31 86 VAL A CA 1
ATOM 685 C C . VAL A 1 86 ? -7.569 6.200 16.776 1.00 95.31 86 VAL A C 1
ATOM 687 O O . VAL A 1 86 ? -6.828 5.218 16.822 1.00 95.31 86 VAL A O 1
ATOM 690 N N . ASP A 1 87 ? -8.881 6.086 16.548 1.00 95.38 87 ASP A N 1
ATOM 691 C CA . ASP A 1 87 ? -9.538 4.770 16.525 1.00 95.38 87 ASP A CA 1
ATOM 692 C C . ASP A 1 87 ? -9.074 3.904 15.349 1.00 95.38 87 ASP A C 1
ATOM 694 O O . ASP A 1 87 ? -8.675 2.760 15.553 1.00 95.38 87 ASP A O 1
ATOM 698 N N . TYR A 1 88 ? -9.030 4.448 14.126 1.00 96.12 88 TYR A N 1
ATOM 699 C CA . TYR A 1 88 ? -8.470 3.741 12.972 1.00 96.12 88 TYR A CA 1
ATOM 700 C C . TYR A 1 88 ? -6.986 3.432 13.147 1.00 96.12 88 TYR A C 1
ATOM 702 O O . TYR A 1 88 ? -6.556 2.325 12.832 1.00 96.12 88 TYR A O 1
ATOM 710 N N . ILE A 1 89 ? -6.206 4.371 13.689 1.00 96.56 89 ILE A N 1
ATOM 711 C CA . ILE A 1 89 ? -4.785 4.149 13.976 1.00 96.56 89 ILE A CA 1
ATOM 712 C C . ILE A 1 89 ? -4.604 2.926 14.888 1.00 96.56 89 ILE A C 1
ATOM 714 O O . ILE A 1 89 ? -3.793 2.048 14.588 1.00 96.56 89 ILE A O 1
ATOM 718 N N . ASN A 1 90 ? -5.362 2.847 15.983 1.00 96.44 90 ASN A N 1
ATOM 719 C CA . ASN A 1 90 ? -5.275 1.736 16.928 1.00 96.44 90 ASN A CA 1
ATOM 720 C C . ASN A 1 90 ? -5.804 0.436 16.314 1.00 96.44 90 ASN A C 1
ATOM 722 O O . ASN A 1 90 ? -5.110 -0.574 16.359 1.00 96.44 90 ASN A O 1
ATOM 726 N N . ARG A 1 91 ? -6.948 0.470 15.622 1.00 95.81 91 ARG A N 1
ATOM 727 C CA . ARG A 1 91 ? -7.511 -0.709 14.942 1.00 95.81 91 ARG A CA 1
ATOM 728 C C . ARG A 1 91 ? -6.549 -1.314 13.922 1.00 95.81 91 ARG A C 1
ATOM 730 O O . ARG A 1 91 ? -6.399 -2.534 13.889 1.00 95.81 91 ARG A O 1
ATOM 737 N N . ILE A 1 92 ? -5.859 -0.492 13.128 1.00 95.94 92 ILE A N 1
ATOM 738 C CA . ILE A 1 92 ? -4.845 -0.972 12.176 1.00 95.94 92 ILE A CA 1
ATOM 739 C C . ILE A 1 92 ? -3.657 -1.584 12.926 1.00 95.94 92 ILE A C 1
ATOM 741 O O . ILE A 1 92 ? -3.177 -2.653 12.545 1.00 95.94 92 ILE A O 1
ATOM 745 N N . ARG A 1 93 ? -3.190 -0.941 14.005 1.00 95.69 93 ARG A N 1
ATOM 746 C CA . ARG A 1 93 ? -2.080 -1.457 14.821 1.00 95.69 93 ARG A CA 1
ATOM 747 C C . ARG A 1 93 ? -2.397 -2.809 15.447 1.00 95.69 93 ARG A C 1
ATOM 749 O O . ARG A 1 93 ? -1.555 -3.705 15.387 1.00 95.69 93 ARG A O 1
ATOM 756 N N . ASP A 1 94 ? -3.592 -2.947 16.000 1.00 95.56 94 ASP A N 1
ATOM 757 C CA . ASP A 1 94 ? -4.021 -4.138 16.727 1.00 95.56 94 ASP A CA 1
ATOM 758 C C . ASP A 1 94 ? -4.267 -5.318 15.774 1.00 95.56 94 ASP A C 1
ATOM 760 O O . ASP A 1 94 ? -3.933 -6.458 16.094 1.00 95.56 94 ASP A O 1
ATOM 764 N N . ASN A 1 95 ? -4.752 -5.051 14.555 1.00 96.44 95 ASN A N 1
ATOM 765 C CA . ASN A 1 95 ? -5.093 -6.085 13.570 1.00 96.44 95 ASN A CA 1
ATOM 766 C C . ASN A 1 95 ? -3.989 -6.382 12.539 1.00 96.44 95 ASN A C 1
ATOM 768 O O . ASN A 1 95 ? -4.176 -7.231 11.667 1.00 96.44 95 ASN A O 1
ATOM 772 N N . ILE A 1 96 ? -2.818 -5.738 12.622 1.00 95.25 96 ILE A N 1
ATOM 773 C CA . ILE A 1 96 ? -1.745 -5.886 11.619 1.00 95.25 96 ILE A CA 1
ATOM 774 C C . ILE A 1 96 ? -1.311 -7.343 11.402 1.00 95.25 96 ILE A C 1
ATOM 776 O O . ILE A 1 96 ? -1.074 -7.761 10.270 1.00 95.25 96 ILE A O 1
ATOM 780 N N . GLN A 1 97 ? -1.251 -8.140 12.471 1.00 93.62 97 GLN A N 1
ATOM 781 C CA . GLN A 1 97 ? -0.894 -9.557 12.372 1.00 93.62 97 GLN A CA 1
ATOM 782 C C . GLN A 1 97 ? -1.990 -10.365 11.680 1.00 93.62 97 GLN A C 1
ATOM 784 O O . GLN A 1 97 ? -1.677 -11.170 10.809 1.00 93.62 97 GLN A O 1
ATOM 789 N N . HIS A 1 98 ? -3.261 -10.095 11.987 1.00 94.44 98 HIS A N 1
ATOM 790 C CA . HIS A 1 98 ? -4.386 -10.752 11.328 1.00 94.44 98 HIS A CA 1
ATOM 791 C C . HIS A 1 98 ? -4.400 -10.463 9.818 1.00 94.44 98 HIS A C 1
ATOM 793 O O . HIS A 1 98 ? -4.592 -11.379 9.015 1.00 94.44 98 HIS A O 1
ATOM 799 N N . PHE A 1 99 ? -4.096 -9.226 9.404 1.00 94.75 99 PHE A N 1
ATOM 800 C CA . PHE A 1 99 ? -3.892 -8.909 7.988 1.00 94.75 99 PHE A CA 1
ATOM 801 C C . PHE A 1 99 ? -2.760 -9.726 7.375 1.00 94.75 99 PHE A C 1
ATOM 803 O O . PHE A 1 99 ? -2.950 -10.379 6.347 1.00 94.75 99 PHE A O 1
ATOM 810 N N . MET A 1 100 ? -1.593 -9.731 8.018 1.00 93.44 100 MET A N 1
ATOM 811 C CA . MET A 1 100 ? -0.432 -10.475 7.537 1.00 93.44 100 MET A CA 1
ATOM 812 C C . MET A 1 100 ? -0.710 -11.974 7.409 1.00 93.44 100 MET A C 1
ATOM 814 O O . MET A 1 100 ? -0.290 -12.579 6.427 1.00 93.44 100 MET A O 1
ATOM 818 N N . ASP A 1 101 ? -1.417 -12.577 8.358 1.00 92.38 101 ASP A N 1
ATOM 819 C CA . ASP A 1 101 ? -1.718 -14.011 8.366 1.00 92.38 101 ASP A CA 1
ATOM 820 C C . ASP A 1 101 ? -2.739 -14.395 7.294 1.00 92.38 101 ASP A C 1
ATOM 822 O O . ASP A 1 101 ? -2.583 -15.425 6.641 1.00 92.38 101 ASP A O 1
ATOM 826 N N . ASN A 1 102 ? -3.720 -13.536 7.015 1.00 93.12 102 ASN A N 1
ATOM 827 C CA . ASN A 1 102 ? -4.652 -13.768 5.914 1.00 93.12 102 ASN A CA 1
ATOM 828 C C . ASN A 1 102 ? -3.999 -13.560 4.538 1.00 93.12 102 ASN A C 1
ATOM 830 O O . ASN A 1 102 ? -4.242 -14.330 3.609 1.00 93.12 102 ASN A O 1
ATOM 834 N N . ILE A 1 103 ? -3.170 -12.528 4.371 1.00 92.31 103 ILE A N 1
ATOM 835 C CA . ILE A 1 103 ? -2.563 -12.188 3.070 1.00 92.31 103 ILE A CA 1
ATOM 836 C C . ILE A 1 103 ? -1.349 -13.073 2.756 1.00 92.31 103 ILE A C 1
ATOM 838 O O . ILE A 1 103 ? -1.084 -13.394 1.592 1.00 92.31 103 ILE A O 1
ATOM 842 N N . CYS A 1 104 ? -0.601 -13.449 3.789 1.00 91.25 104 CYS A N 1
ATOM 843 C CA . CYS A 1 104 ? 0.620 -14.242 3.729 1.00 91.25 104 CYS A CA 1
ATOM 844 C C . CYS A 1 104 ? 0.522 -15.408 4.730 1.00 91.25 104 CYS A C 1
ATOM 846 O O . CYS A 1 104 ? 1.275 -15.419 5.712 1.00 91.25 104 CYS A O 1
ATOM 848 N N . PRO A 1 105 ? -0.385 -16.379 4.510 1.00 87.75 105 PRO A N 1
ATOM 849 C CA . PRO A 1 105 ? -0.554 -17.510 5.414 1.00 87.75 105 PRO A CA 1
ATOM 850 C C . PRO A 1 105 ? 0.730 -18.351 5.480 1.00 87.75 105 PRO A C 1
ATOM 852 O O . PRO A 1 105 ? 1.364 -18.573 4.440 1.00 87.75 105 PRO A O 1
ATOM 855 N N . PRO A 1 106 ? 1.133 -18.829 6.672 1.00 80.31 106 PRO A N 1
ATOM 856 C CA . PRO A 1 106 ? 2.383 -19.567 6.849 1.00 80.31 106 PRO A CA 1
ATOM 857 C C . PRO A 1 106 ? 2.400 -20.906 6.097 1.00 80.31 106 PRO A C 1
ATOM 859 O O . PRO A 1 106 ? 3.465 -21.369 5.702 1.00 80.31 106 PRO A O 1
ATOM 862 N N . GLU A 1 107 ? 1.240 -21.513 5.836 1.00 80.44 107 GLU A N 1
ATOM 863 C CA . GLU A 1 107 ? 1.120 -22.784 5.113 1.00 80.44 107 GLU A CA 1
ATOM 864 C C . GLU A 1 107 ? 1.222 -22.624 3.591 1.00 80.44 107 GLU A C 1
ATOM 866 O O . GLU A 1 107 ? 1.530 -23.585 2.884 1.00 80.44 107 GLU A O 1
ATOM 871 N N . ARG A 1 108 ? 0.894 -21.437 3.063 1.00 78.88 108 ARG A N 1
ATOM 872 C CA . ARG A 1 108 ? 0.920 -21.130 1.622 1.00 78.88 108 ARG A CA 1
ATOM 873 C C . ARG A 1 108 ? 1.462 -19.721 1.367 1.00 78.88 108 ARG A C 1
ATOM 875 O O . ARG A 1 108 ? 0.729 -18.858 0.875 1.00 78.88 108 ARG A O 1
ATOM 882 N N . PRO A 1 109 ? 2.741 -19.471 1.675 1.00 76.75 109 PRO A N 1
ATOM 883 C CA . PRO A 1 109 ? 3.351 -18.183 1.403 1.00 76.75 109 PRO A CA 1
ATOM 884 C C . PRO A 1 109 ? 3.427 -17.933 -0.108 1.00 76.75 109 PRO A C 1
ATOM 886 O O . PRO A 1 109 ? 3.941 -18.758 -0.863 1.00 76.75 109 PRO A O 1
ATOM 889 N N . ILE A 1 110 ? 2.937 -16.770 -0.544 1.00 83.31 110 ILE A N 1
ATOM 890 C CA . ILE A 1 110 ? 3.099 -16.268 -1.912 1.00 83.31 110 ILE A CA 1
ATOM 891 C C . ILE A 1 110 ? 4.164 -15.171 -1.870 1.00 83.31 110 ILE A C 1
ATOM 893 O O . ILE A 1 110 ? 3.922 -14.103 -1.307 1.00 83.31 110 ILE A O 1
ATOM 897 N N . ALA A 1 111 ? 5.328 -15.405 -2.481 1.00 85.88 111 ALA A N 1
ATOM 898 C CA . ALA A 1 111 ? 6.458 -14.468 -2.449 1.00 85.88 111 ALA A CA 1
ATOM 899 C C . ALA A 1 111 ? 6.077 -13.043 -2.901 1.00 85.88 111 ALA A C 1
ATOM 901 O O . ALA A 1 111 ? 6.462 -12.057 -2.268 1.00 85.88 111 ALA A O 1
ATOM 902 N N . ALA A 1 112 ? 5.241 -12.928 -3.941 1.00 87.25 112 ALA A N 1
ATOM 903 C CA . ALA A 1 112 ? 4.721 -11.646 -4.413 1.00 87.25 112 ALA A CA 1
ATOM 904 C C . ALA A 1 112 ? 3.909 -10.899 -3.335 1.00 87.25 112 ALA A C 1
ATOM 906 O O . ALA A 1 112 ? 4.122 -9.702 -3.139 1.00 87.25 112 ALA A O 1
ATOM 907 N N . ASN A 1 113 ? 3.042 -11.601 -2.593 1.00 92.00 113 ASN A N 1
ATOM 908 C CA . ASN A 1 113 ? 2.267 -11.013 -1.496 1.00 92.00 113 ASN A CA 1
ATOM 909 C C . ASN A 1 113 ? 3.183 -10.542 -0.368 1.00 92.00 113 ASN A C 1
ATOM 911 O O . ASN A 1 113 ? 3.029 -9.425 0.116 1.00 92.00 113 ASN A O 1
ATOM 915 N N . ILE A 1 114 ? 4.176 -11.357 0.002 1.00 92.12 114 ILE A N 1
ATOM 916 C CA . ILE A 1 114 ? 5.135 -11.006 1.056 1.00 92.12 114 ILE A CA 1
ATOM 917 C C . ILE A 1 114 ? 5.864 -9.707 0.705 1.00 92.12 114 ILE A C 1
ATOM 919 O O . ILE A 1 114 ? 5.996 -8.826 1.552 1.00 92.12 114 ILE A O 1
ATOM 923 N N . ARG A 1 115 ? 6.291 -9.548 -0.554 1.00 91.38 115 ARG A N 1
ATOM 924 C CA . ARG A 1 115 ? 6.948 -8.323 -1.024 1.00 91.38 115 ARG A CA 1
ATOM 925 C C . ARG A 1 115 ? 6.035 -7.097 -0.936 1.00 91.38 115 ARG A C 1
ATOM 927 O O . ARG A 1 115 ? 6.513 -6.028 -0.566 1.00 91.38 115 ARG A O 1
ATOM 934 N N . ILE A 1 116 ? 4.752 -7.240 -1.277 1.00 91.88 116 ILE A N 1
ATOM 935 C CA . ILE A 1 116 ? 3.762 -6.153 -1.186 1.00 91.8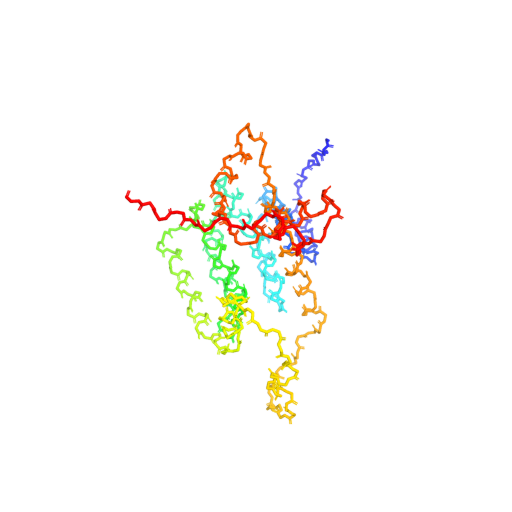8 116 ILE A CA 1
ATOM 936 C C . ILE A 1 116 ? 3.552 -5.756 0.278 1.00 91.88 116 ILE A C 1
ATOM 938 O O . ILE A 1 116 ? 3.747 -4.594 0.623 1.00 91.88 116 ILE A O 1
ATOM 942 N N . VAL A 1 117 ? 3.256 -6.723 1.149 1.00 94.69 117 VAL A N 1
ATOM 943 C CA . VAL A 1 117 ? 3.013 -6.475 2.578 1.00 94.69 117 VAL A CA 1
ATOM 944 C C . VAL A 1 117 ? 4.246 -5.878 3.258 1.00 94.69 117 VAL A C 1
ATOM 946 O O . VAL A 1 117 ? 4.117 -4.922 4.017 1.00 94.69 117 VAL A O 1
ATOM 949 N N . ARG A 1 118 ? 5.458 -6.360 2.941 1.00 94.81 118 ARG A N 1
ATOM 950 C CA . ARG A 1 118 ? 6.711 -5.792 3.469 1.00 94.81 118 ARG A CA 1
ATOM 951 C C . ARG A 1 118 ? 6.855 -4.309 3.118 1.00 94.81 118 ARG A C 1
ATOM 953 O O . ARG A 1 118 ? 7.151 -3.507 4.000 1.00 94.81 118 ARG A O 1
ATOM 960 N N . LYS A 1 119 ? 6.614 -3.934 1.854 1.00 93.94 119 LYS A N 1
ATOM 961 C CA . LYS A 1 119 ? 6.645 -2.524 1.423 1.00 93.94 119 LYS A CA 1
ATOM 962 C C . LYS A 1 119 ? 5.594 -1.683 2.153 1.00 93.94 119 LYS A C 1
ATOM 964 O O . LYS A 1 119 ? 5.889 -0.558 2.551 1.00 93.94 119 LYS A O 1
ATOM 969 N N . GLY A 1 120 ? 4.403 -2.234 2.375 1.00 94.50 120 GLY A N 1
ATOM 970 C CA . GLY A 1 120 ? 3.349 -1.562 3.132 1.00 94.50 120 GLY A CA 1
ATOM 971 C C . GLY A 1 120 ? 3.691 -1.327 4.594 1.00 94.50 120 GLY A C 1
ATOM 972 O O . GLY A 1 120 ? 3.525 -0.217 5.094 1.00 94.50 120 GLY A O 1
ATOM 973 N N . VAL A 1 121 ? 4.252 -2.331 5.270 1.00 95.31 121 VAL A N 1
ATOM 974 C CA . VAL A 1 121 ? 4.734 -2.198 6.654 1.00 95.31 121 VAL A CA 1
ATOM 975 C C . VAL A 1 121 ? 5.840 -1.145 6.744 1.00 95.31 121 VAL A C 1
ATOM 977 O O . VAL A 1 121 ? 5.813 -0.310 7.647 1.00 95.31 121 VAL A O 1
ATOM 980 N N . GLU A 1 122 ? 6.779 -1.122 5.793 1.00 94.94 122 GLU A N 1
ATOM 981 C CA . GLU A 1 122 ? 7.825 -0.093 5.730 1.00 94.94 122 GLU A CA 1
ATOM 982 C C . GLU A 1 122 ? 7.226 1.313 5.575 1.00 94.94 122 GLU A C 1
ATOM 984 O O . GLU A 1 122 ? 7.637 2.251 6.262 1.00 94.94 122 GLU A O 1
ATOM 989 N N . ARG A 1 123 ? 6.216 1.460 4.711 1.00 94.62 123 ARG A N 1
ATOM 990 C CA . ARG A 1 123 ? 5.486 2.718 4.526 1.00 94.62 123 ARG A CA 1
ATOM 991 C C . ARG A 1 123 ? 4.782 3.153 5.810 1.00 94.62 123 ARG A C 1
ATOM 993 O O . ARG A 1 123 ? 4.964 4.286 6.244 1.00 94.62 123 ARG A O 1
ATOM 1000 N N . MET A 1 124 ? 4.032 2.259 6.451 1.00 95.06 124 MET A N 1
ATOM 1001 C CA . MET A 1 124 ? 3.347 2.533 7.720 1.00 95.06 124 MET A CA 1
ATOM 1002 C C . MET A 1 124 ? 4.335 2.884 8.847 1.00 95.06 124 MET A C 1
ATOM 1004 O O . MET A 1 124 ? 4.058 3.762 9.663 1.00 95.06 124 MET A O 1
ATOM 1008 N N . HIS A 1 125 ? 5.517 2.263 8.871 1.00 96.06 125 HIS A N 1
ATOM 1009 C CA . HIS A 1 125 ? 6.597 2.633 9.787 1.00 96.06 125 HIS A CA 1
ATOM 1010 C C . HIS A 1 125 ? 7.123 4.051 9.517 1.00 96.06 125 HIS A C 1
ATOM 1012 O O . HIS A 1 125 ? 7.231 4.836 10.456 1.00 96.06 125 HIS A O 1
ATOM 1018 N N . LYS A 1 126 ? 7.381 4.421 8.252 1.00 95.38 126 LYS A N 1
ATOM 1019 C CA . LYS A 1 126 ? 7.800 5.788 7.875 1.00 95.38 126 LYS A CA 1
ATOM 1020 C C . LYS A 1 126 ? 6.759 6.849 8.239 1.00 95.38 126 LYS A C 1
ATOM 1022 O O . LYS A 1 126 ? 7.131 7.965 8.578 1.00 95.38 126 LYS A O 1
ATOM 1027 N N . LEU A 1 127 ? 5.474 6.492 8.218 1.00 94.12 127 LEU A N 1
ATOM 1028 C CA . LEU A 1 127 ? 4.384 7.358 8.679 1.00 94.12 127 LEU A CA 1
ATOM 1029 C C . LEU A 1 127 ? 4.347 7.536 10.207 1.00 94.12 127 LEU A C 1
ATOM 1031 O O . LEU A 1 127 ? 3.618 8.393 10.693 1.00 94.12 127 LEU A O 1
ATOM 1035 N N . GLY A 1 128 ? 5.100 6.740 10.972 1.00 93.75 128 GLY A N 1
ATOM 1036 C CA . GLY A 1 128 ? 5.065 6.740 12.436 1.00 93.75 128 GLY A CA 1
ATOM 1037 C C . GLY A 1 128 ? 3.930 5.899 13.029 1.00 93.75 128 GLY A C 1
ATOM 1038 O O . GLY A 1 128 ? 3.627 6.018 14.217 1.00 93.75 128 GLY A O 1
ATOM 1039 N N . LEU A 1 129 ? 3.286 5.039 12.229 1.00 94.06 129 LEU A N 1
ATOM 1040 C CA . LEU A 1 129 ? 2.233 4.152 12.726 1.00 94.06 129 LEU A CA 1
ATOM 1041 C C . LEU A 1 129 ? 2.809 3.093 13.675 1.00 94.06 129 LEU A C 1
ATOM 1043 O O . LEU A 1 129 ? 2.182 2.771 14.680 1.00 94.06 129 LEU A O 1
ATOM 1047 N N . PHE A 1 130 ? 4.012 2.593 13.397 1.00 94.31 130 PHE A N 1
ATOM 1048 C CA . PHE A 1 130 ? 4.691 1.576 14.200 1.00 94.31 130 PHE A CA 1
ATOM 1049 C C . PHE A 1 130 ? 5.996 2.105 14.790 1.00 94.31 130 PHE A C 1
ATOM 1051 O O . PHE A 1 130 ? 6.686 2.911 14.169 1.00 94.31 130 PHE A O 1
ATOM 1058 N N . SER A 1 131 ? 6.376 1.598 15.965 1.00 93.81 131 SER A N 1
ATOM 1059 C CA . SER A 1 131 ? 7.735 1.784 16.476 1.00 93.81 131 SER A CA 1
ATOM 1060 C C . SER A 1 131 ? 8.735 0.989 15.630 1.00 93.81 131 SER A C 1
ATOM 1062 O O . SER A 1 131 ? 8.382 -0.021 15.020 1.00 93.81 131 SER A O 1
ATOM 1064 N N . ASN A 1 132 ? 10.004 1.399 15.636 1.00 94.31 132 ASN A N 1
ATOM 1065 C CA . ASN A 1 132 ? 11.067 0.678 14.928 1.00 94.31 132 ASN A CA 1
ATOM 1066 C C . ASN A 1 132 ? 11.184 -0.784 15.405 1.00 94.31 132 ASN A C 1
ATOM 1068 O O . ASN A 1 132 ? 11.359 -1.696 14.603 1.00 94.31 132 ASN A O 1
ATOM 1072 N N . THR A 1 133 ? 11.014 -1.026 16.710 1.00 96.00 133 THR A N 1
ATOM 1073 C CA . THR A 1 133 ? 10.980 -2.383 17.275 1.00 96.00 133 THR A CA 1
ATOM 1074 C C . THR A 1 133 ? 9.847 -3.203 16.667 1.00 96.00 133 THR A C 1
ATOM 1076 O O . THR A 1 133 ? 10.090 -4.291 16.150 1.00 96.00 133 THR A O 1
ATOM 1079 N N . ARG A 1 134 ? 8.627 -2.651 16.636 1.00 93.75 134 ARG A N 1
ATOM 1080 C CA . ARG A 1 134 ? 7.465 -3.351 16.087 1.00 93.75 134 ARG A CA 1
ATOM 1081 C C . ARG A 1 134 ? 7.601 -3.609 14.587 1.00 93.75 134 ARG A C 1
ATOM 1083 O O . ARG A 1 134 ? 7.292 -4.700 14.128 1.00 93.75 134 ARG A O 1
ATOM 1090 N N . ALA A 1 135 ? 8.096 -2.638 13.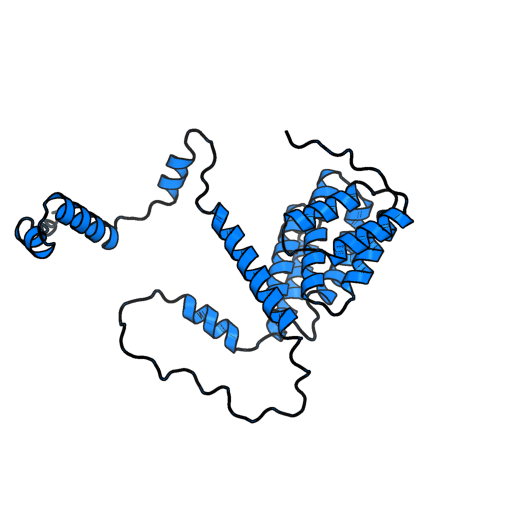824 1.00 94.25 135 ALA A N 1
ATOM 1091 C CA . ALA A 1 135 ? 8.327 -2.804 12.391 1.00 94.25 135 ALA A CA 1
ATOM 1092 C C . ALA A 1 135 ? 9.341 -3.925 12.097 1.00 94.25 135 ALA A C 1
ATOM 1094 O O . ALA A 1 135 ? 9.114 -4.738 11.201 1.00 94.25 135 ALA A O 1
ATOM 1095 N N . LYS A 1 136 ? 10.418 -4.017 12.890 1.00 94.69 136 LYS A N 1
ATOM 1096 C CA . LYS A 1 136 ? 11.403 -5.105 12.792 1.00 94.69 136 LYS A CA 1
ATOM 1097 C C . LYS A 1 136 ? 10.799 -6.469 13.117 1.00 94.69 136 LYS A C 1
ATOM 1099 O O . LYS A 1 136 ? 11.041 -7.411 12.375 1.00 94.69 136 LYS A O 1
ATOM 1104 N N . GLU A 1 137 ? 9.994 -6.576 14.174 1.00 95.44 137 GLU A N 1
ATOM 1105 C CA . GLU A 1 137 ? 9.289 -7.825 14.505 1.00 95.44 137 GLU A CA 1
ATOM 1106 C C . GLU A 1 137 ? 8.419 -8.313 13.339 1.00 95.44 137 GLU A C 1
ATOM 1108 O O . GLU A 1 137 ? 8.473 -9.487 12.974 1.00 95.44 137 GLU A O 1
ATOM 1113 N N . LEU A 1 138 ? 7.642 -7.412 12.727 1.00 94.25 138 LEU A N 1
ATOM 1114 C CA . LEU A 1 138 ? 6.777 -7.746 11.593 1.00 94.25 138 LEU A CA 1
ATOM 1115 C C . LEU A 1 138 ? 7.593 -8.182 10.363 1.00 94.25 138 LEU A C 1
ATOM 1117 O O . LEU A 1 138 ? 7.217 -9.141 9.689 1.00 94.25 138 LEU A O 1
ATOM 1121 N N . ASP A 1 139 ? 8.721 -7.526 10.079 1.00 92.56 139 ASP A N 1
ATOM 1122 C CA . ASP A 1 139 ? 9.600 -7.922 8.972 1.00 92.56 139 ASP A CA 1
ATOM 1123 C C . ASP A 1 139 ? 10.248 -9.300 9.201 1.00 92.56 139 ASP A C 1
ATOM 1125 O O . ASP A 1 139 ? 10.272 -10.125 8.285 1.00 92.56 139 ASP A O 1
ATOM 1129 N N . GLU A 1 140 ? 10.695 -9.604 10.423 1.00 92.44 140 GLU A N 1
ATOM 1130 C CA . GLU A 1 140 ? 11.210 -10.936 10.776 1.00 92.44 140 GLU A CA 1
ATOM 1131 C C . GLU A 1 140 ? 10.130 -12.021 10.623 1.00 92.44 140 GLU A C 1
ATOM 1133 O O . GLU A 1 140 ? 10.376 -13.069 10.017 1.00 92.44 140 GLU A O 1
ATOM 1138 N N . MET A 1 141 ? 8.892 -11.748 11.056 1.00 90.62 141 MET A N 1
ATOM 1139 C CA . MET A 1 141 ? 7.755 -12.651 10.831 1.00 90.62 141 MET A CA 1
ATOM 1140 C C . MET A 1 141 ? 7.524 -12.934 9.338 1.00 90.62 141 MET A C 1
ATOM 1142 O O . MET A 1 141 ? 7.186 -14.063 8.977 1.00 90.62 141 MET A O 1
ATOM 1146 N N . LEU A 1 142 ? 7.704 -11.940 8.462 1.00 90.50 142 LEU A N 1
ATOM 1147 C CA . LEU A 1 142 ? 7.587 -12.114 7.010 1.00 90.50 142 LEU A CA 1
ATOM 1148 C C . LEU A 1 142 ? 8.777 -12.877 6.413 1.00 90.50 142 LEU A C 1
ATOM 1150 O O . LEU A 1 142 ? 8.576 -13.704 5.523 1.00 90.50 142 LEU A O 1
ATOM 1154 N N . LYS A 1 143 ? 10.005 -12.648 6.896 1.00 88.56 143 LYS A N 1
ATOM 1155 C CA . LYS A 1 143 ? 11.209 -13.371 6.444 1.00 88.56 143 LYS A CA 1
ATOM 1156 C C . LYS A 1 143 ? 11.105 -14.871 6.698 1.00 88.56 143 LYS A C 1
ATOM 1158 O O . LYS A 1 143 ? 11.352 -15.653 5.782 1.00 88.56 143 LYS A O 1
ATOM 1163 N N . HIS A 1 144 ? 10.655 -15.279 7.887 1.00 84.75 144 HIS A N 1
ATOM 1164 C CA . HIS A 1 144 ? 10.438 -16.696 8.201 1.00 84.75 144 HIS A CA 1
ATOM 1165 C C . HIS A 1 144 ? 9.445 -17.375 7.235 1.00 84.75 144 HIS A C 1
ATOM 1167 O O . HIS A 1 144 ? 9.611 -18.549 6.888 1.00 84.75 144 HIS A O 1
ATOM 1173 N N . ARG A 1 145 ? 8.450 -16.627 6.734 1.00 83.62 145 ARG A N 1
ATOM 1174 C CA . ARG A 1 145 ? 7.483 -17.112 5.730 1.00 83.62 145 ARG A CA 1
ATOM 1175 C C . ARG A 1 145 ? 8.102 -17.230 4.339 1.00 83.62 145 ARG A C 1
ATOM 1177 O O . ARG A 1 145 ? 7.780 -18.170 3.621 1.00 83.62 145 ARG A O 1
ATOM 1184 N N . THR A 1 146 ? 9.004 -16.320 3.961 1.00 74.12 146 THR A N 1
ATOM 1185 C CA . THR A 1 146 ? 9.745 -16.409 2.691 1.00 74.12 146 THR A CA 1
ATOM 1186 C C . THR A 1 146 ? 10.645 -17.641 2.657 1.00 74.12 146 THR A C 1
ATOM 1188 O O . THR A 1 146 ? 10.599 -18.386 1.684 1.00 74.12 146 THR A O 1
ATOM 1191 N N . SER A 1 147 ? 11.395 -17.915 3.728 1.00 65.44 147 SER A N 1
ATOM 1192 C CA . SER A 1 147 ? 12.278 -19.091 3.794 1.00 65.44 147 SER A CA 1
ATOM 1193 C C . SER A 1 147 ? 11.514 -20.417 3.718 1.00 65.44 147 SER A C 1
ATOM 1195 O O . SER A 1 147 ? 12.030 -21.400 3.198 1.00 65.44 147 SER A O 1
ATOM 1197 N N . SER A 1 148 ? 10.259 -20.438 4.176 1.00 57.97 148 SER A N 1
ATOM 1198 C CA . SER A 1 148 ? 9.369 -21.604 4.069 1.00 57.97 148 SER A CA 1
ATOM 1199 C C . SER A 1 148 ? 8.766 -21.783 2.662 1.00 57.97 148 SER A C 1
ATOM 1201 O O . SER A 1 148 ? 8.214 -22.835 2.358 1.00 57.97 148 SER A O 1
ATOM 1203 N N . SER A 1 149 ? 8.866 -20.763 1.799 1.00 54.28 149 SER A N 1
ATOM 1204 C CA . SER A 1 149 ? 8.302 -20.712 0.440 1.00 54.28 149 SER A CA 1
ATOM 1205 C C . SER A 1 149 ? 9.259 -21.224 -0.644 1.00 54.28 149 SER A C 1
ATOM 1207 O O . SER A 1 149 ? 8.905 -21.147 -1.817 1.00 54.28 149 SER A O 1
ATOM 1209 N N . GLN A 1 150 ? 10.460 -21.716 -0.299 1.00 47.34 150 GLN A N 1
ATOM 1210 C CA . GLN A 1 150 ? 11.481 -22.101 -1.283 1.00 47.34 150 GLN A CA 1
ATOM 1211 C C . GLN A 1 150 ? 11.012 -23.234 -2.218 1.00 47.34 150 GLN A C 1
ATOM 1213 O O . GLN A 1 150 ? 11.275 -24.413 -1.998 1.00 47.34 150 GLN A O 1
ATOM 1218 N N . ASN A 1 151 ? 10.362 -22.841 -3.314 1.00 43.22 151 ASN A N 1
ATOM 1219 C CA . ASN A 1 151 ? 10.455 -23.494 -4.608 1.00 43.22 151 ASN A CA 1
ATOM 1220 C C . ASN A 1 151 ? 11.709 -22.916 -5.293 1.00 43.22 151 ASN A C 1
ATOM 1222 O O . ASN A 1 151 ? 11.685 -21.744 -5.674 1.00 43.22 151 ASN A O 1
ATOM 1226 N N . PRO A 1 152 ? 12.795 -23.692 -5.449 1.00 43.50 152 PRO A N 1
ATOM 1227 C CA . PRO A 1 152 ? 14.079 -23.205 -5.971 1.00 43.50 152 PRO A CA 1
ATOM 1228 C C . PRO A 1 152 ? 14.048 -22.707 -7.431 1.00 43.50 152 PRO A C 1
ATOM 1230 O O . PRO A 1 152 ? 15.028 -22.133 -7.894 1.00 43.50 152 PRO A O 1
ATOM 1233 N N . ASP A 1 153 ? 12.937 -22.885 -8.153 1.00 46.91 153 ASP A N 1
ATOM 1234 C CA . ASP A 1 153 ? 12.813 -22.509 -9.567 1.00 46.91 153 ASP A CA 1
ATOM 1235 C C . ASP A 1 153 ? 12.674 -20.997 -9.811 1.00 46.91 153 ASP A C 1
ATOM 1237 O O . ASP A 1 153 ? 13.081 -20.520 -10.861 1.00 46.91 153 ASP A O 1
ATOM 1241 N N . LEU A 1 154 ? 12.115 -20.214 -8.878 1.00 48.00 154 LEU A N 1
ATOM 1242 C CA . LEU A 1 154 ? 11.861 -18.782 -9.125 1.00 48.00 154 LEU A CA 1
ATOM 1243 C C . LEU A 1 154 ? 13.101 -17.906 -8.889 1.00 48.00 154 LEU A C 1
ATOM 1245 O O . LEU A 1 154 ? 13.360 -16.998 -9.678 1.00 48.00 154 LEU A O 1
ATOM 1249 N N . ASP A 1 155 ? 13.912 -18.229 -7.877 1.00 37.03 155 ASP A N 1
ATOM 1250 C CA . ASP A 1 155 ? 15.186 -17.540 -7.622 1.00 37.03 155 ASP A CA 1
ATOM 1251 C C . ASP A 1 155 ? 16.211 -17.810 -8.742 1.00 37.03 155 ASP A C 1
ATOM 1253 O O . ASP A 1 155 ? 17.044 -16.954 -9.040 1.00 37.03 155 ASP A O 1
ATOM 1257 N N . ALA A 1 156 ? 16.121 -18.958 -9.428 1.00 44.50 156 ALA A N 1
ATOM 1258 C CA . ALA A 1 156 ? 16.956 -19.270 -10.589 1.00 44.50 156 ALA A CA 1
ATOM 1259 C C . ALA A 1 156 ? 16.647 -18.369 -11.801 1.00 44.50 156 ALA A C 1
ATOM 1261 O O . ALA A 1 156 ? 17.557 -17.997 -12.542 1.00 44.50 156 ALA A O 1
ATOM 1262 N N . VAL A 1 157 ? 15.383 -17.966 -11.983 1.00 46.75 157 VAL A N 1
ATOM 1263 C CA . VAL A 1 157 ? 14.964 -17.065 -13.072 1.00 46.75 157 VAL A CA 1
ATOM 1264 C C . VAL A 1 157 ? 15.364 -15.615 -12.773 1.00 46.75 157 VAL A C 1
ATOM 1266 O O . VAL A 1 157 ? 15.773 -14.889 -13.679 1.00 46.75 157 VAL A O 1
ATOM 1269 N N . GLU A 1 158 ? 15.313 -15.197 -11.504 1.00 36.53 158 GLU A N 1
ATOM 1270 C CA . GLU A 1 158 ? 15.724 -13.851 -11.075 1.00 36.53 158 GLU A CA 1
ATOM 1271 C C . GLU A 1 158 ? 17.258 -13.694 -11.020 1.00 36.53 158 GLU A C 1
ATOM 1273 O O . GLU A 1 158 ? 17.780 -12.620 -11.323 1.00 36.53 158 GLU A O 1
ATOM 1278 N N . ALA A 1 159 ? 18.001 -14.770 -10.729 1.00 41.12 159 ALA A N 1
ATOM 1279 C CA . ALA A 1 159 ? 19.462 -14.802 -10.848 1.00 41.12 159 ALA A CA 1
ATOM 1280 C C . ALA A 1 159 ? 19.939 -14.773 -12.312 1.00 41.12 159 ALA A C 1
ATOM 1282 O O . ALA A 1 159 ? 20.942 -14.127 -12.610 1.00 41.12 159 ALA A O 1
ATOM 1283 N N . ALA A 1 160 ? 19.200 -15.404 -13.232 1.00 44.97 160 ALA A N 1
ATOM 1284 C CA . ALA A 1 160 ? 19.505 -15.382 -14.664 1.00 44.97 160 ALA A CA 1
ATOM 1285 C C . ALA A 1 160 ? 19.279 -14.003 -15.316 1.00 44.97 160 ALA A C 1
ATOM 1287 O O . ALA A 1 160 ? 19.929 -13.684 -16.303 1.00 44.97 160 ALA A O 1
ATOM 1288 N N . HIS A 1 161 ? 18.400 -13.160 -14.759 1.00 44.12 161 HIS A N 1
ATOM 1289 C CA . HIS A 1 161 ? 18.115 -11.811 -15.276 1.00 44.12 161 HIS A CA 1
ATOM 1290 C C . HIS A 1 161 ? 19.114 -10.727 -14.831 1.00 44.12 161 HIS A C 1
ATOM 1292 O O . HIS A 1 161 ? 18.982 -9.578 -15.243 1.00 44.12 161 HIS A O 1
ATOM 1298 N N . LYS A 1 162 ? 20.090 -11.061 -13.974 1.00 39.19 162 LYS A N 1
ATOM 1299 C CA . LYS A 1 162 ? 21.149 -10.135 -13.527 1.00 39.19 162 LYS A CA 1
ATOM 1300 C C . LYS A 1 162 ? 22.451 -10.263 -14.324 1.00 39.19 162 LYS A C 1
ATOM 1302 O O . LYS A 1 162 ? 23.419 -9.586 -13.990 1.00 39.19 162 LYS A O 1
ATOM 1307 N N . GLN A 1 163 ? 22.489 -11.127 -15.337 1.00 34.28 163 GLN A N 1
ATOM 1308 C CA . GLN A 1 163 ? 23.593 -11.184 -16.290 1.00 34.28 163 GLN A CA 1
ATOM 1309 C C . GLN A 1 163 ? 23.224 -10.361 -17.524 1.00 34.28 163 GLN A C 1
ATOM 1311 O O . GLN A 1 163 ? 22.246 -10.646 -18.210 1.00 34.28 163 GLN A O 1
ATOM 1316 N N . ASP A 1 164 ? 24.010 -9.311 -17.721 1.00 33.56 164 ASP A N 1
ATOM 1317 C CA . ASP A 1 164 ? 24.087 -8.456 -18.902 1.00 33.56 164 ASP A CA 1
ATOM 1318 C C . ASP A 1 164 ? 24.116 -9.303 -20.196 1.00 33.56 164 ASP A C 1
ATOM 1320 O O . ASP A 1 164 ? 24.844 -10.306 -20.225 1.00 33.56 164 ASP A O 1
ATOM 1324 N N . PRO A 1 165 ? 23.332 -8.992 -21.249 1.00 37.56 165 PRO A N 1
ATOM 1325 C CA . PRO A 1 165 ? 23.315 -9.789 -22.467 1.00 37.56 165 PRO A CA 1
ATOM 1326 C C . PRO A 1 165 ? 24.536 -9.448 -23.329 1.00 37.56 165 PRO A C 1
ATOM 1328 O O . PRO A 1 165 ? 24.446 -8.715 -24.308 1.00 37.56 165 PRO A O 1
ATOM 1331 N N . GLY A 1 166 ? 25.681 -10.020 -22.962 1.00 33.94 166 GLY A N 1
ATOM 1332 C CA . GLY A 1 166 ? 26.835 -10.137 -23.842 1.00 33.94 166 GLY A CA 1
ATOM 1333 C C . GLY A 1 166 ? 26.532 -11.101 -24.990 1.00 33.94 166 GLY A C 1
ATOM 1334 O O . GLY A 1 166 ? 26.052 -12.214 -24.774 1.00 33.94 166 GLY A O 1
ATOM 1335 N N . GLU A 1 167 ? 26.778 -10.606 -26.195 1.00 39.50 167 GLU A N 1
ATOM 1336 C CA . GLU A 1 167 ? 26.759 -11.241 -27.511 1.00 39.50 167 GLU A CA 1
ATOM 1337 C C . GLU A 1 167 ? 26.920 -12.771 -27.519 1.00 39.50 167 GLU A C 1
ATOM 1339 O O . GLU A 1 167 ? 27.940 -13.295 -27.092 1.00 39.50 167 GLU A O 1
ATOM 1344 N N . GLU A 1 168 ? 25.916 -13.473 -28.059 1.00 29.00 168 GLU A N 1
ATOM 1345 C CA . GLU A 1 168 ? 26.055 -14.630 -28.964 1.00 29.00 168 GLU A CA 1
ATOM 1346 C C . GLU A 1 168 ? 24.658 -15.210 -29.258 1.00 29.00 168 GLU A C 1
ATOM 1348 O O . GLU A 1 168 ? 24.135 -16.106 -28.590 1.00 29.00 168 GLU A O 1
ATOM 1353 N N . ALA A 1 169 ? 24.013 -14.678 -30.297 1.00 39.16 169 ALA A N 1
ATOM 1354 C CA . ALA A 1 169 ? 22.791 -15.246 -30.848 1.00 39.16 169 ALA A CA 1
ATOM 1355 C C . ALA A 1 169 ? 23.129 -16.468 -31.718 1.00 39.16 169 ALA A C 1
ATOM 1357 O O . ALA A 1 169 ? 23.219 -16.361 -32.938 1.00 39.16 169 ALA A O 1
ATOM 1358 N N . HIS A 1 170 ? 23.283 -17.646 -31.110 1.00 35.25 170 HIS A N 1
ATOM 1359 C CA . HIS A 1 170 ? 23.241 -18.907 -31.851 1.00 35.25 170 HIS A CA 1
ATOM 1360 C C . HIS A 1 170 ? 22.411 -19.979 -31.125 1.00 35.25 170 HIS A C 1
ATOM 1362 O O . HIS A 1 170 ? 22.746 -20.454 -30.048 1.00 35.25 170 HIS A O 1
ATOM 1368 N N . ASP A 1 171 ? 21.293 -20.320 -31.774 1.00 47.00 171 ASP A N 1
ATOM 1369 C CA . ASP A 1 171 ? 20.502 -21.554 -31.690 1.00 47.00 171 ASP A CA 1
ATOM 1370 C C . ASP A 1 171 ? 20.369 -22.245 -30.315 1.00 47.00 171 ASP A C 1
ATOM 1372 O O . ASP A 1 171 ? 21.125 -23.148 -29.962 1.00 47.00 171 ASP A O 1
ATOM 1376 N N . MET A 1 172 ? 19.317 -21.904 -29.558 1.00 39.22 172 MET A N 1
ATOM 1377 C CA . MET A 1 172 ? 18.945 -22.654 -28.353 1.00 39.22 172 MET A CA 1
ATOM 1378 C C . MET A 1 172 ? 17.445 -22.980 -28.315 1.00 39.22 172 MET A C 1
ATOM 1380 O O . MET A 1 172 ? 16.708 -22.549 -27.434 1.00 39.22 172 MET A O 1
ATOM 1384 N N . LYS A 1 173 ? 16.982 -23.808 -29.262 1.00 43.34 173 LYS A N 1
ATOM 1385 C CA . LYS A 1 173 ? 15.645 -24.444 -29.219 1.00 43.34 173 LYS A CA 1
ATOM 1386 C C . LYS A 1 173 ? 15.556 -25.707 -28.343 1.00 43.34 173 LYS A C 1
ATOM 1388 O O . LYS A 1 173 ? 14.500 -26.328 -28.290 1.00 43.34 173 LYS A O 1
ATOM 1393 N N . HIS A 1 174 ? 16.611 -26.079 -27.610 1.00 40.12 174 HIS A N 1
ATOM 1394 C CA . HIS A 1 174 ? 16.661 -27.355 -26.871 1.00 40.12 174 HIS A CA 1
ATOM 1395 C C . HIS A 1 174 ? 17.065 -27.272 -25.388 1.00 40.12 174 HIS A C 1
ATOM 1397 O O . HIS A 1 174 ? 17.565 -28.249 -24.835 1.00 40.12 174 HIS A O 1
ATOM 1403 N N . ARG A 1 175 ? 16.811 -26.155 -24.693 1.00 31.47 175 ARG A N 1
ATOM 1404 C CA . ARG A 1 175 ? 17.098 -26.049 -23.246 1.00 31.47 175 ARG A CA 1
ATOM 1405 C C . ARG A 1 175 ? 15.900 -25.594 -22.412 1.00 31.47 175 ARG A C 1
ATOM 1407 O O . ARG A 1 175 ? 16.015 -24.708 -21.579 1.00 31.47 175 ARG A O 1
ATOM 1414 N N . TRP A 1 176 ? 14.750 -26.227 -22.607 1.00 27.86 176 TRP A N 1
ATOM 1415 C CA . TRP A 1 176 ? 13.764 -26.364 -21.533 1.00 27.86 176 TRP A CA 1
ATOM 1416 C C . TRP A 1 176 ? 13.838 -27.813 -21.051 1.00 27.86 176 TRP A C 1
ATOM 1418 O O . TRP A 1 176 ? 13.601 -28.716 -21.856 1.00 27.86 176 TRP A O 1
ATOM 1428 N N . PRO A 1 177 ? 14.204 -28.084 -19.784 1.00 33.16 177 PRO A N 1
ATOM 1429 C CA . PRO A 1 177 ? 13.994 -29.404 -19.212 1.00 33.16 177 PRO A CA 1
ATOM 1430 C C . PRO A 1 177 ? 12.509 -29.738 -19.359 1.00 33.16 177 PRO A C 1
ATOM 1432 O O . PRO A 1 177 ? 11.658 -28.928 -18.995 1.00 33.16 177 PRO A O 1
ATOM 1435 N N . ASN A 1 178 ? 12.195 -30.902 -19.927 1.00 39.84 178 ASN A N 1
ATOM 1436 C CA . ASN A 1 178 ? 10.836 -31.432 -20.001 1.00 39.84 178 ASN A CA 1
ATOM 1437 C C . ASN A 1 178 ? 10.240 -31.540 -18.582 1.00 39.84 178 ASN A C 1
ATOM 1439 O O . ASN A 1 178 ? 10.318 -32.585 -17.945 1.00 39.84 178 ASN A O 1
ATOM 1443 N N . ALA A 1 179 ? 9.622 -30.465 -18.095 1.00 39.53 179 ALA A N 1
ATOM 1444 C CA . ALA A 1 179 ? 8.858 -30.416 -16.848 1.00 39.53 179 ALA A CA 1
ATOM 1445 C C . ALA A 1 179 ? 7.372 -30.773 -17.062 1.00 39.53 179 ALA A C 1
ATOM 1447 O O . ALA A 1 179 ? 6.540 -30.573 -16.183 1.00 39.53 179 ALA A O 1
ATOM 1448 N N . PHE A 1 180 ? 7.035 -31.333 -18.228 1.00 34.25 180 PHE A N 1
ATOM 1449 C CA . PHE A 1 180 ? 5.739 -31.945 -18.530 1.00 34.25 180 PHE A CA 1
ATOM 1450 C C . PHE A 1 180 ? 5.905 -33.459 -18.711 1.00 34.25 180 PHE A C 1
ATOM 1452 O O . PHE A 1 180 ? 5.466 -34.041 -19.695 1.00 34.25 180 PHE A O 1
ATOM 1459 N N . GLY A 1 181 ? 6.614 -34.094 -17.776 1.00 35.19 181 GLY A N 1
ATOM 1460 C CA . GLY A 1 181 ? 6.548 -35.538 -17.596 1.00 35.19 181 GLY A CA 1
ATOM 1461 C C . GLY A 1 181 ? 5.278 -35.886 -16.825 1.00 35.19 181 GLY A C 1
ATOM 1462 O O . GLY A 1 181 ? 5.088 -35.416 -15.703 1.00 35.19 181 GLY A O 1
ATOM 1463 N N . ASP A 1 182 ? 4.419 -36.697 -17.437 1.00 41.38 182 ASP A N 1
ATOM 1464 C CA . ASP A 1 182 ? 3.153 -37.215 -16.911 1.00 41.38 182 ASP A CA 1
ATOM 1465 C C . ASP A 1 182 ? 3.336 -38.110 -15.674 1.00 41.38 182 ASP A C 1
ATOM 1467 O O . ASP A 1 182 ? 3.127 -39.320 -15.715 1.00 41.38 182 ASP A O 1
ATOM 1471 N N . ASN A 1 183 ? 3.727 -37.530 -14.541 1.00 44.78 183 ASN A N 1
ATOM 1472 C CA . ASN A 1 183 ? 3.711 -38.237 -13.267 1.00 44.78 183 ASN A CA 1
ATOM 1473 C C . ASN A 1 183 ? 3.353 -37.279 -12.129 1.00 44.78 183 ASN A C 1
ATOM 1475 O O . ASN A 1 183 ? 4.197 -36.799 -11.375 1.00 44.78 183 ASN A O 1
ATOM 1479 N N . LYS A 1 184 ? 2.060 -36.956 -12.031 1.00 43.81 184 LYS A N 1
ATOM 1480 C CA . LYS A 1 184 ? 1.533 -36.116 -10.954 1.00 43.81 184 LYS A CA 1
ATOM 1481 C C . LYS A 1 184 ? 1.247 -36.992 -9.726 1.00 43.81 184 LYS A C 1
ATOM 1483 O O . LYS A 1 184 ? 0.366 -37.849 -9.813 1.00 43.81 184 LYS A O 1
ATOM 1488 N N . PRO A 1 185 ? 1.920 -36.791 -8.577 1.00 39.88 185 PRO A N 1
ATOM 1489 C CA . PRO A 1 185 ? 1.540 -37.467 -7.345 1.00 39.88 185 PRO A CA 1
ATOM 1490 C C . PRO A 1 185 ? 0.116 -37.052 -6.949 1.00 39.88 185 PRO A C 1
ATOM 1492 O O . PRO A 1 185 ? -0.248 -35.869 -6.963 1.00 39.88 185 PRO A O 1
ATOM 1495 N N . SER A 1 186 ? -0.711 -38.050 -6.637 1.00 41.31 186 SER A N 1
ATOM 1496 C CA . SER A 1 186 ? -2.110 -37.899 -6.241 1.00 41.31 186 SER A CA 1
ATOM 1497 C C . SER A 1 186 ? -2.207 -37.094 -4.941 1.00 41.31 186 SER A C 1
ATOM 1499 O O . SER A 1 186 ? -1.992 -37.618 -3.851 1.00 41.31 186 SER A O 1
ATOM 1501 N N . GLY A 1 187 ? -2.501 -35.802 -5.058 1.00 47.22 187 GLY A N 1
ATOM 1502 C CA . GLY A 1 187 ? -2.606 -34.892 -3.913 1.00 47.22 187 GLY A CA 1
ATOM 1503 C C . GLY A 1 187 ? -2.593 -33.407 -4.274 1.00 47.22 187 GLY A C 1
ATOM 1504 O O . GLY A 1 187 ? -2.949 -32.571 -3.445 1.00 47.22 187 GLY A O 1
ATOM 1505 N N . ALA A 1 188 ? -2.234 -33.053 -5.513 1.00 46.75 188 ALA A N 1
ATOM 1506 C CA . ALA A 1 188 ? -2.283 -31.672 -5.978 1.00 46.75 188 ALA A CA 1
ATOM 1507 C C . ALA A 1 188 ? -3.730 -31.151 -5.988 1.00 46.75 188 ALA A C 1
ATOM 1509 O O . ALA A 1 188 ? -4.546 -31.548 -6.824 1.00 46.75 188 ALA A O 1
ATOM 1510 N N . LYS A 1 189 ? -4.038 -30.252 -5.045 1.00 54.06 189 LYS A N 1
ATOM 1511 C CA . LYS A 1 189 ? -5.284 -29.478 -5.029 1.00 54.06 189 LYS A CA 1
ATOM 1512 C C . LYS A 1 189 ? -5.499 -28.838 -6.405 1.00 54.06 189 LYS A C 1
ATOM 1514 O O . LYS A 1 189 ? -4.536 -28.470 -7.079 1.00 54.06 189 LYS A O 1
ATOM 1519 N N . ARG A 1 190 ? -6.770 -28.779 -6.821 1.00 54.09 190 ARG A N 1
ATOM 1520 C CA . ARG A 1 190 ? -7.208 -28.282 -8.134 1.00 54.09 190 ARG A CA 1
ATOM 1521 C C . ARG A 1 190 ? -6.477 -26.971 -8.462 1.00 54.09 190 ARG A C 1
ATOM 1523 O O . ARG A 1 190 ? -6.379 -26.135 -7.563 1.00 54.09 190 ARG A O 1
ATOM 1530 N N . PRO A 1 191 ? -5.977 -26.787 -9.697 1.00 55.06 191 PRO A N 1
ATOM 1531 C CA . PRO A 1 191 ? -5.503 -25.481 -10.138 1.00 55.06 191 PRO A CA 1
ATOM 1532 C C . PRO A 1 191 ? -6.596 -24.463 -9.814 1.00 55.06 191 PRO A C 1
ATOM 1534 O O . PRO A 1 191 ? -7.764 -24.722 -10.116 1.00 55.06 191 PRO A O 1
ATOM 1537 N N . THR A 1 192 ? -6.245 -23.363 -9.148 1.00 62.75 192 THR A N 1
ATOM 1538 C CA . THR A 1 192 ? -7.148 -22.214 -9.001 1.00 62.75 192 THR A CA 1
ATOM 1539 C C . THR A 1 192 ? -7.741 -21.883 -10.366 1.00 62.75 192 THR A C 1
ATOM 1541 O O . THR A 1 192 ? -7.060 -22.073 -11.379 1.00 62.75 192 THR A O 1
ATOM 1544 N N . ASP A 1 193 ? -9.009 -21.466 -10.398 1.00 75.50 193 ASP A N 1
ATOM 1545 C CA . ASP A 1 193 ? -9.748 -21.285 -11.649 1.00 75.50 193 ASP A CA 1
ATOM 1546 C C . ASP A 1 193 ? -8.895 -20.465 -12.626 1.00 75.50 193 ASP A C 1
ATOM 1548 O O . ASP A 1 193 ? -8.365 -19.415 -12.259 1.00 75.50 193 ASP A O 1
ATOM 1552 N N . LYS A 1 194 ? -8.690 -20.970 -13.848 1.00 81.06 194 LYS A N 1
ATOM 1553 C CA . LYS A 1 194 ? -7.758 -20.392 -14.833 1.00 81.06 194 LYS A CA 1
ATOM 1554 C C . LYS A 1 194 ? -8.001 -18.887 -15.008 1.00 81.06 194 LYS A C 1
ATOM 1556 O O . LYS A 1 194 ? -7.051 -18.118 -15.113 1.00 81.06 194 LYS A O 1
ATOM 1561 N N . LYS A 1 195 ? -9.269 -18.477 -14.913 1.00 82.56 195 LYS A N 1
ATOM 1562 C CA . LYS A 1 195 ? -9.710 -17.078 -14.936 1.00 82.56 195 LYS A CA 1
ATOM 1563 C C . LYS A 1 195 ? -9.134 -16.224 -13.805 1.00 82.56 195 LYS A C 1
ATOM 1565 O O . LYS A 1 195 ? -8.759 -15.088 -14.052 1.00 82.56 195 LYS A O 1
ATOM 1570 N N . GLN A 1 196 ? -9.047 -16.746 -12.581 1.00 79.69 196 GLN A N 1
ATOM 1571 C CA . GLN A 1 196 ? -8.468 -16.019 -11.443 1.00 79.69 196 GLN A CA 1
ATOM 1572 C C . GLN A 1 196 ? -6.969 -15.782 -11.641 1.00 79.69 196 GLN A C 1
ATOM 1574 O O . GLN A 1 196 ? -6.463 -14.708 -11.323 1.00 79.69 196 GLN A O 1
ATOM 1579 N N . ILE A 1 197 ? -6.260 -16.774 -12.191 1.00 81.44 197 ILE A N 1
ATOM 1580 C CA . ILE A 1 197 ? -4.833 -16.647 -12.507 1.00 81.44 197 ILE A CA 1
ATOM 1581 C C . ILE A 1 197 ? -4.635 -15.610 -13.619 1.00 81.44 197 ILE A C 1
ATOM 1583 O O . ILE A 1 197 ? -3.820 -14.707 -13.463 1.00 81.44 197 ILE A O 1
ATOM 1587 N N . GLU A 1 198 ? -5.400 -15.703 -14.709 1.00 82.69 198 GLU A N 1
ATOM 1588 C CA . GLU A 1 198 ? -5.352 -14.745 -15.824 1.00 82.69 198 GLU A CA 1
ATOM 1589 C C . GLU A 1 198 ? -5.668 -13.320 -15.365 1.00 82.69 198 GLU A C 1
ATOM 1591 O O . GLU A 1 198 ? -4.935 -12.391 -15.696 1.00 82.69 198 GLU A O 1
ATOM 1596 N N . GLN A 1 199 ? -6.706 -13.150 -14.542 1.00 85.31 199 GLN A N 1
ATOM 1597 C CA . GLN A 1 199 ? -7.058 -11.855 -13.974 1.00 85.31 199 GLN A CA 1
ATOM 1598 C C . GLN A 1 199 ? -5.917 -11.286 -13.130 1.00 85.31 199 GLN A C 1
ATOM 1600 O O . GLN A 1 199 ? -5.597 -10.107 -13.248 1.00 85.31 199 GLN A O 1
ATOM 1605 N N . ARG A 1 200 ? -5.281 -12.113 -12.296 1.00 83.62 200 ARG A N 1
ATOM 1606 C CA . ARG A 1 200 ? -4.158 -11.675 -11.468 1.00 83.62 200 ARG A CA 1
ATOM 1607 C C . ARG A 1 200 ? -2.944 -11.276 -12.307 1.00 83.62 200 ARG A C 1
ATOM 1609 O O . ARG A 1 200 ? -2.321 -10.262 -12.014 1.00 83.62 200 ARG A O 1
ATOM 1616 N N . ILE A 1 201 ? -2.632 -12.042 -13.354 1.00 85.50 201 ILE A N 1
ATOM 1617 C CA . ILE A 1 201 ? -1.556 -11.709 -14.299 1.00 85.50 201 ILE A CA 1
ATOM 1618 C C . ILE A 1 201 ? -1.839 -10.365 -14.971 1.00 85.50 201 ILE A C 1
ATOM 1620 O O . ILE A 1 201 ? -0.944 -9.527 -15.053 1.00 85.50 201 ILE A O 1
ATOM 1624 N N . GLU A 1 202 ? -3.069 -10.144 -15.433 1.00 85.88 202 GLU A N 1
ATOM 1625 C CA . GLU A 1 202 ? -3.432 -8.901 -16.113 1.00 85.88 202 GLU A CA 1
ATOM 1626 C C . GLU A 1 202 ? -3.414 -7.701 -15.155 1.00 85.88 202 GLU A C 1
ATOM 1628 O O . GLU A 1 202 ? -2.907 -6.639 -15.509 1.00 85.88 202 GLU A O 1
ATOM 1633 N N . GLU A 1 203 ? -3.879 -7.871 -13.915 1.00 82.81 203 GLU A N 1
ATOM 1634 C CA . GLU A 1 203 ? -3.805 -6.832 -12.883 1.00 82.81 203 GLU A CA 1
ATOM 1635 C C . GLU A 1 203 ? -2.349 -6.477 -12.529 1.00 82.81 203 GLU A C 1
ATOM 1637 O O . GLU A 1 203 ? -2.010 -5.292 -12.453 1.00 82.81 203 GLU A O 1
ATOM 1642 N N . ASP A 1 204 ? -1.467 -7.472 -12.383 1.00 83.00 204 ASP A N 1
ATOM 1643 C CA . ASP A 1 204 ? -0.036 -7.249 -12.145 1.00 83.00 204 ASP A CA 1
ATOM 1644 C C . ASP A 1 204 ? 0.643 -6.581 -13.353 1.00 83.00 204 ASP A C 1
ATOM 1646 O O . ASP A 1 204 ? 1.449 -5.658 -13.185 1.00 83.00 204 ASP A O 1
ATOM 1650 N N . ARG A 1 205 ? 0.286 -6.987 -14.578 1.00 86.44 205 ARG A N 1
ATOM 1651 C CA . ARG A 1 205 ? 0.775 -6.375 -15.821 1.00 86.44 205 ARG A CA 1
ATOM 1652 C C . ARG A 1 205 ? 0.379 -4.906 -15.903 1.00 86.44 205 ARG A C 1
ATOM 1654 O O . ARG A 1 205 ? 1.228 -4.055 -16.163 1.00 86.44 205 ARG A O 1
ATOM 1661 N N . GLU A 1 206 ? -0.886 -4.602 -15.646 1.00 85.38 206 GLU A N 1
ATOM 1662 C CA . GLU A 1 206 ? -1.409 -3.238 -15.635 1.00 85.38 206 GLU A CA 1
ATOM 1663 C C . GLU A 1 206 ? -0.795 -2.394 -14.510 1.00 85.38 206 GLU A C 1
ATOM 1665 O O . GLU A 1 206 ? -0.533 -1.205 -14.697 1.00 85.38 206 GLU A O 1
ATOM 1670 N N . ARG A 1 207 ? -0.495 -2.989 -13.350 1.00 78.12 207 ARG A N 1
ATOM 1671 C CA . ARG A 1 207 ? 0.235 -2.311 -12.269 1.00 78.12 207 ARG A CA 1
ATOM 1672 C C . ARG A 1 207 ? 1.660 -1.954 -12.688 1.00 78.12 207 ARG A C 1
ATOM 1674 O O . ARG A 1 207 ? 2.099 -0.830 -12.456 1.00 78.12 207 ARG A O 1
ATOM 1681 N N . HIS A 1 208 ? 2.383 -2.895 -13.293 1.00 80.44 208 HIS A N 1
ATOM 1682 C CA . HIS A 1 208 ? 3.763 -2.676 -13.736 1.00 80.44 208 HIS A CA 1
ATOM 1683 C C . HIS A 1 208 ? 3.845 -1.660 -14.871 1.00 80.44 208 HIS A C 1
ATOM 1685 O O . HIS A 1 208 ? 4.732 -0.811 -14.883 1.00 80.44 208 HIS A O 1
ATOM 1691 N N . LYS A 1 209 ? 2.879 -1.709 -15.790 1.00 85.81 209 LYS A N 1
ATOM 1692 C CA . LYS A 1 209 ? 2.726 -0.727 -16.860 1.00 85.81 209 LYS A CA 1
ATOM 1693 C C . LYS A 1 209 ? 2.567 0.689 -16.294 1.00 85.81 209 LYS A C 1
ATOM 1695 O O . LYS A 1 209 ? 3.388 1.540 -16.614 1.00 85.81 209 LYS A O 1
ATOM 1700 N N . ARG A 1 210 ? 1.626 0.909 -15.365 1.00 79.25 210 ARG A N 1
ATOM 1701 C CA . ARG A 1 210 ? 1.442 2.218 -14.701 1.00 79.25 210 ARG A CA 1
ATOM 1702 C C . ARG A 1 210 ? 2.670 2.693 -13.927 1.00 79.25 210 ARG A C 1
ATOM 1704 O O . ARG A 1 210 ? 2.939 3.884 -13.894 1.00 79.25 210 ARG A O 1
ATOM 1711 N N . LEU A 1 211 ? 3.423 1.781 -13.305 1.00 77.12 211 LEU A N 1
ATOM 1712 C CA . LEU A 1 211 ? 4.660 2.147 -12.607 1.00 77.12 211 LEU A CA 1
ATOM 1713 C C . LEU A 1 211 ? 5.725 2.677 -13.576 1.00 77.12 211 LEU A C 1
ATOM 1715 O O . LEU A 1 211 ? 6.502 3.551 -13.207 1.00 77.12 211 LEU A O 1
ATOM 1719 N N . LYS A 1 212 ? 5.764 2.145 -14.803 1.00 85.25 212 LYS A N 1
ATOM 1720 C CA . LYS A 1 212 ? 6.685 2.618 -15.837 1.00 85.25 212 LYS A CA 1
ATOM 1721 C C . LYS A 1 212 ? 6.235 3.933 -16.468 1.00 85.25 212 LYS A C 1
ATOM 1723 O O . LYS A 1 212 ? 7.095 4.747 -16.763 1.00 85.25 212 LYS A O 1
ATOM 1728 N N . GLU A 1 213 ? 4.924 4.167 -16.593 1.00 84.88 213 GLU A N 1
ATOM 1729 C CA . GLU A 1 213 ? 4.335 5.393 -17.169 1.00 84.88 213 GLU A CA 1
ATOM 1730 C C . GLU A 1 213 ? 4.871 6.700 -16.557 1.00 84.88 213 GLU A C 1
ATOM 1732 O O . GLU A 1 213 ? 4.986 7.690 -17.273 1.00 84.88 213 GLU A O 1
ATOM 1737 N N . SER A 1 214 ? 5.256 6.706 -15.275 1.00 78.62 214 SER A N 1
ATOM 1738 C CA . SER A 1 214 ? 5.778 7.899 -14.593 1.00 78.62 214 SER A CA 1
ATOM 1739 C C . SER A 1 214 ? 7.305 8.048 -14.613 1.00 78.62 214 SER A C 1
ATOM 1741 O O . SER A 1 214 ? 7.804 9.054 -14.122 1.00 78.62 214 SER A O 1
ATOM 1743 N N . ILE A 1 215 ? 8.070 7.076 -15.126 1.00 83.56 215 ILE A N 1
ATOM 1744 C CA . ILE A 1 215 ? 9.550 7.098 -15.056 1.00 83.56 215 ILE A CA 1
ATOM 1745 C C . ILE A 1 215 ? 10.131 8.245 -15.893 1.00 83.56 215 ILE A C 1
ATOM 1747 O O . ILE A 1 215 ? 11.062 8.933 -15.470 1.00 83.56 215 ILE A O 1
ATOM 1751 N N . TRP A 1 216 ? 9.551 8.475 -17.070 1.00 83.81 216 TRP A N 1
ATOM 1752 C CA . TRP A 1 216 ? 9.993 9.509 -18.011 1.00 83.81 216 TRP A CA 1
ATOM 1753 C C . TRP A 1 216 ? 9.424 10.891 -17.696 1.00 83.81 216 TRP A C 1
ATOM 1755 O O . TRP A 1 216 ? 9.719 11.851 -18.400 1.00 83.81 216 TRP A O 1
ATOM 1765 N N . GLN A 1 217 ? 8.580 11.004 -16.669 1.00 84.50 217 GLN A N 1
ATOM 1766 C CA . GLN A 1 217 ? 8.023 12.286 -16.280 1.00 84.50 217 GLN A CA 1
ATOM 1767 C C . GLN A 1 217 ? 9.124 13.154 -15.657 1.00 84.50 217 GLN A C 1
ATOM 1769 O O . GLN A 1 217 ? 9.909 12.696 -14.822 1.00 84.50 217 GLN A O 1
ATOM 1774 N N . ILE A 1 218 ? 9.163 14.412 -16.077 1.00 85.38 218 ILE A N 1
ATOM 1775 C CA . ILE A 1 218 ? 9.991 15.471 -15.503 1.00 85.38 218 ILE A CA 1
ATOM 1776 C C . ILE A 1 218 ? 9.021 16.443 -14.828 1.00 85.38 218 ILE A C 1
ATOM 1778 O O . ILE A 1 218 ? 7.925 16.675 -15.351 1.00 85.38 218 ILE A O 1
ATOM 1782 N N . GLY A 1 219 ? 9.349 16.935 -13.634 1.00 85.44 219 GLY A N 1
ATOM 1783 C CA . GLY A 1 219 ? 8.518 17.943 -12.985 1.00 85.44 219 GLY A CA 1
ATOM 1784 C C . GLY A 1 219 ? 8.645 19.314 -13.655 1.00 85.44 219 GLY A C 1
ATOM 1785 O O . GLY A 1 219 ? 9.427 19.524 -14.579 1.00 85.44 219 GLY A O 1
ATOM 1786 N N . ASN A 1 220 ? 7.812 20.256 -13.214 1.00 85.00 220 ASN A N 1
ATOM 1787 C CA . ASN A 1 220 ? 7.707 21.582 -13.829 1.00 85.00 220 ASN A CA 1
ATOM 1788 C C . ASN A 1 220 ? 8.679 22.610 -13.210 1.00 85.00 220 ASN A C 1
ATOM 1790 O O . ASN A 1 220 ? 8.451 23.815 -13.349 1.00 85.00 220 ASN A O 1
ATOM 1794 N N . GLY A 1 221 ? 9.698 22.175 -12.462 1.00 88.31 221 GLY A N 1
ATOM 1795 C CA . GLY A 1 221 ? 10.719 23.067 -11.913 1.00 88.31 221 GLY A CA 1
ATOM 1796 C C . GLY A 1 221 ? 11.615 23.670 -13.000 1.00 88.31 221 GLY A C 1
ATOM 1797 O O . GLY A 1 221 ? 11.905 23.026 -14.001 1.00 88.31 221 GLY A O 1
ATOM 1798 N N . GLU A 1 222 ? 12.088 24.902 -12.788 1.00 84.88 222 GLU A N 1
ATOM 1799 C CA . GLU A 1 222 ? 12.867 25.674 -13.778 1.00 84.88 222 GLU A CA 1
ATOM 1800 C C . GLU A 1 222 ? 14.173 24.985 -14.223 1.00 84.88 222 GLU A C 1
ATOM 1802 O O . GLU A 1 222 ? 14.600 25.159 -15.362 1.00 84.88 222 GLU A O 1
ATOM 1807 N N . HIS A 1 223 ? 14.776 24.163 -13.358 1.00 87.38 223 HIS A N 1
ATOM 1808 C CA . HIS A 1 223 ? 16.018 23.429 -13.639 1.00 87.38 223 HIS A CA 1
ATOM 1809 C C . HIS A 1 223 ? 15.879 21.906 -13.525 1.00 87.38 223 HIS A C 1
ATOM 1811 O O . HIS A 1 223 ? 16.855 21.188 -13.700 1.00 87.38 223 HIS A O 1
ATOM 1817 N N . GLU A 1 224 ? 14.670 21.394 -13.290 1.00 87.06 224 GLU A N 1
ATOM 1818 C CA . GLU A 1 224 ? 14.451 19.986 -12.936 1.00 87.06 224 GLU A CA 1
ATOM 1819 C C . GLU A 1 224 ? 14.821 19.017 -14.071 1.00 87.06 224 GLU A C 1
ATOM 1821 O O . GLU A 1 224 ? 15.353 17.941 -13.815 1.00 87.06 224 GLU A O 1
ATOM 1826 N N . GLU A 1 225 ? 14.607 19.420 -15.328 1.00 90.31 225 GLU A N 1
ATOM 1827 C CA . GLU A 1 225 ? 15.080 18.675 -16.502 1.00 90.31 225 GLU A CA 1
ATOM 1828 C C . GLU A 1 225 ? 16.610 18.607 -16.551 1.00 90.31 225 GLU A C 1
ATOM 1830 O O . GLU A 1 225 ? 17.176 17.525 -16.696 1.00 90.31 225 GLU A O 1
ATOM 1835 N N . SER A 1 226 ? 17.276 19.755 -16.397 1.00 88.38 226 SER A N 1
ATOM 1836 C CA . SER A 1 226 ? 18.734 19.853 -16.495 1.00 88.38 226 SER A CA 1
ATOM 1837 C C . SER A 1 226 ? 19.430 19.119 -15.354 1.00 88.38 226 SER A C 1
ATOM 1839 O O . SER A 1 226 ? 20.425 18.441 -15.594 1.00 88.38 226 SER A O 1
ATOM 1841 N N . ASP A 1 227 ? 18.920 19.246 -14.129 1.00 90.12 227 ASP A N 1
ATOM 1842 C CA . ASP A 1 227 ? 19.482 18.590 -12.950 1.00 90.12 227 ASP A CA 1
ATOM 1843 C C . ASP A 1 227 ? 19.341 17.068 -13.071 1.00 90.12 227 ASP A C 1
ATOM 1845 O O . ASP A 1 227 ? 20.319 16.343 -12.897 1.00 90.12 227 ASP A O 1
ATOM 1849 N N . LYS A 1 228 ? 18.158 16.579 -13.475 1.00 87.81 228 LYS A N 1
ATOM 1850 C CA . LYS A 1 228 ? 17.927 15.147 -13.702 1.00 87.81 228 LYS A CA 1
ATOM 1851 C C . LYS A 1 228 ? 18.826 14.599 -14.808 1.00 87.81 228 LYS A C 1
ATOM 1853 O O . LYS A 1 228 ? 19.444 13.558 -14.619 1.00 87.81 228 LYS A O 1
ATOM 1858 N N . MET A 1 229 ? 18.935 15.302 -15.940 1.00 88.38 229 MET A N 1
ATOM 1859 C CA . MET A 1 229 ? 19.847 14.905 -17.016 1.00 88.38 229 MET A CA 1
ATOM 1860 C C . MET A 1 229 ? 21.297 14.859 -16.541 1.00 88.38 229 MET A C 1
ATOM 1862 O O . MET A 1 229 ? 22.012 13.940 -16.910 1.00 88.38 229 MET A O 1
ATOM 1866 N N . TRP A 1 230 ? 21.734 15.820 -15.725 1.00 90.56 230 TRP A N 1
ATOM 1867 C CA . TRP A 1 230 ? 23.101 15.861 -15.212 1.00 90.56 230 TRP A CA 1
ATOM 1868 C C . TRP A 1 230 ? 23.405 14.714 -14.241 1.00 90.56 230 TRP A C 1
ATOM 1870 O O . TRP A 1 230 ? 24.490 14.139 -14.290 1.00 90.56 230 TRP A O 1
ATOM 1880 N N . GLU A 1 231 ? 22.457 14.370 -13.368 1.00 90.56 231 GLU A N 1
ATOM 1881 C CA . GLU A 1 231 ? 22.599 13.277 -12.399 1.00 90.56 231 GLU A CA 1
ATOM 1882 C C . GLU A 1 231 ? 22.513 11.887 -13.043 1.00 90.56 231 GLU A C 1
ATOM 1884 O O . GLU A 1 231 ? 23.213 10.969 -12.615 1.00 90.56 231 GLU A O 1
ATOM 1889 N N . GLU A 1 232 ? 21.654 11.726 -14.053 1.00 89.31 232 GLU A N 1
ATOM 1890 C CA . GLU A 1 232 ? 21.409 10.451 -14.741 1.00 89.31 232 GLU A CA 1
ATOM 1891 C C . GLU A 1 232 ? 22.290 10.256 -15.988 1.00 89.31 232 GLU A C 1
ATOM 1893 O O . GLU A 1 232 ? 22.216 9.200 -16.618 1.00 89.31 232 GLU A O 1
ATOM 1898 N N . CYS A 1 233 ? 23.118 11.244 -16.352 1.00 89.00 233 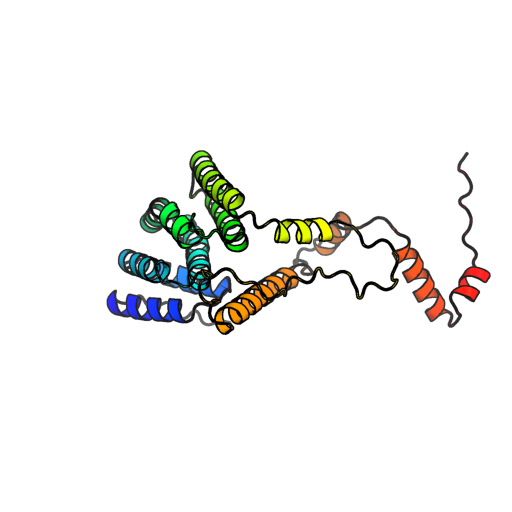CYS A N 1
ATOM 1899 C CA . CYS A 1 233 ? 24.003 11.163 -17.513 1.00 89.00 233 CYS A CA 1
ATOM 1900 C C . CYS A 1 233 ? 24.977 9.986 -17.364 1.00 89.00 233 CYS A C 1
ATOM 1902 O O . CYS A 1 233 ? 25.720 9.905 -16.382 1.00 89.00 233 CYS A O 1
ATOM 1904 N N . SER A 1 234 ? 24.992 9.086 -18.343 1.00 89.06 234 SER A N 1
ATOM 1905 C CA . SER A 1 234 ? 26.031 8.068 -18.467 1.00 89.06 234 SER A CA 1
ATOM 1906 C C . SER A 1 234 ? 27.274 8.642 -19.146 1.00 89.06 234 SER A C 1
ATOM 1908 O O . SER A 1 234 ? 27.205 9.630 -19.878 1.00 89.06 234 SER A O 1
ATOM 1910 N N . ASP A 1 235 ? 28.424 8.009 -18.914 1.00 91.25 235 ASP A N 1
ATOM 1911 C CA . ASP A 1 235 ? 29.612 8.272 -19.723 1.00 91.25 235 ASP A CA 1
ATOM 1912 C C . ASP A 1 235 ? 29.345 7.894 -21.187 1.00 91.25 235 ASP A C 1
ATOM 1914 O O . ASP A 1 235 ? 28.552 6.992 -21.461 1.00 91.25 235 ASP A O 1
ATOM 1918 N N . ILE A 1 236 ? 30.036 8.571 -22.109 1.00 89.75 236 ILE A N 1
ATOM 1919 C CA . ILE A 1 236 ? 29.948 8.278 -23.544 1.00 89.75 236 ILE A CA 1
ATOM 1920 C C . ILE A 1 236 ? 30.449 6.855 -23.796 1.00 89.75 236 ILE A C 1
ATOM 1922 O O . ILE A 1 236 ? 31.588 6.530 -23.440 1.00 89.75 236 ILE A O 1
ATOM 1926 N N . ASP A 1 237 ? 29.624 6.041 -24.448 1.00 89.50 237 ASP A N 1
ATOM 1927 C CA . ASP A 1 237 ? 29.938 4.654 -24.772 1.00 89.50 237 ASP A CA 1
ATOM 1928 C C . ASP A 1 237 ? 30.076 4.390 -26.287 1.00 89.50 237 ASP A C 1
ATOM 1930 O O . ASP A 1 237 ? 30.077 5.293 -27.129 1.00 89.50 237 ASP A O 1
ATOM 1934 N N . GLU A 1 238 ? 30.289 3.122 -26.650 1.00 89.31 238 GLU A N 1
ATOM 1935 C CA . GLU A 1 238 ? 30.394 2.701 -28.053 1.00 89.31 238 GLU A CA 1
ATOM 1936 C C . GLU A 1 238 ? 29.052 2.808 -28.799 1.00 89.31 238 GLU A C 1
ATOM 1938 O O . GLU A 1 238 ? 29.039 3.037 -30.010 1.00 89.31 238 GLU A O 1
ATOM 1943 N N . GLY A 1 239 ? 27.927 2.686 -28.089 1.00 90.38 239 GLY A N 1
ATOM 1944 C CA . GLY A 1 239 ? 26.588 2.881 -28.634 1.00 90.38 239 GLY A CA 1
ATOM 1945 C C . GLY A 1 239 ? 26.353 4.327 -29.061 1.00 90.38 239 GLY A C 1
ATOM 1946 O O . GLY A 1 239 ? 25.841 4.553 -30.158 1.00 90.38 239 GLY A O 1
ATOM 1947 N N . ASP A 1 240 ? 26.808 5.294 -28.263 1.00 91.94 240 ASP A N 1
ATOM 1948 C CA . ASP A 1 240 ? 26.777 6.720 -28.612 1.00 91.94 240 ASP A CA 1
ATOM 1949 C C . ASP A 1 240 ? 27.615 7.015 -29.863 1.00 91.94 240 ASP A C 1
ATOM 1951 O O . ASP A 1 240 ? 27.195 7.766 -30.748 1.00 91.94 240 ASP A O 1
ATOM 1955 N N . LEU A 1 241 ? 28.796 6.393 -29.969 1.00 86.69 241 LEU A N 1
ATOM 1956 C CA . LEU A 1 241 ? 29.647 6.517 -31.153 1.00 86.69 241 LEU A CA 1
ATOM 1957 C C . LEU A 1 241 ? 28.967 5.925 -32.395 1.00 86.69 241 LEU A C 1
ATOM 1959 O O . LEU A 1 241 ? 28.985 6.559 -33.449 1.00 86.69 241 LEU A O 1
ATOM 1963 N N . MET A 1 242 ? 28.349 4.746 -32.277 1.00 89.00 242 MET A N 1
ATOM 1964 C CA . MET A 1 242 ? 27.580 4.135 -33.366 1.00 89.00 242 MET A CA 1
ATOM 1965 C C . MET A 1 242 ? 26.410 5.020 -33.798 1.00 89.00 242 MET A C 1
ATOM 1967 O O . MET A 1 242 ? 26.256 5.266 -34.991 1.00 89.00 242 MET A O 1
ATOM 1971 N N . ALA A 1 243 ? 25.635 5.551 -32.850 1.00 90.19 243 ALA A N 1
ATOM 1972 C CA . ALA A 1 243 ? 24.522 6.448 -33.150 1.00 90.19 243 ALA A CA 1
ATOM 1973 C C . ALA A 1 243 ? 24.995 7.707 -33.899 1.00 90.19 243 ALA A C 1
ATOM 1975 O O . ALA A 1 243 ? 24.394 8.101 -34.898 1.00 90.19 243 ALA A O 1
ATOM 1976 N N . ALA A 1 244 ? 26.117 8.298 -33.478 1.00 89.81 244 ALA A N 1
ATOM 1977 C CA . ALA A 1 244 ? 26.706 9.452 -34.153 1.00 89.81 244 ALA A CA 1
ATOM 1978 C C . ALA A 1 244 ? 27.223 9.120 -35.568 1.00 89.81 244 ALA A C 1
ATOM 1980 O O . ALA A 1 244 ? 27.075 9.928 -36.494 1.00 89.81 244 ALA A O 1
ATOM 1981 N N . GLU A 1 245 ? 27.837 7.948 -35.760 1.00 89.31 245 GLU A N 1
ATOM 1982 C CA . GLU A 1 245 ? 28.263 7.469 -37.079 1.00 89.31 245 GLU A CA 1
ATOM 1983 C C . GLU A 1 245 ? 27.064 7.243 -38.005 1.00 89.31 245 GLU A C 1
ATOM 1985 O O . GLU A 1 245 ? 27.111 7.687 -39.155 1.00 89.31 245 GLU A O 1
ATOM 1990 N N . ASP A 1 246 ? 25.994 6.627 -37.501 1.00 91.62 246 ASP A N 1
ATOM 1991 C CA . ASP A 1 246 ? 24.751 6.378 -38.231 1.00 91.62 246 ASP A CA 1
ATOM 1992 C C . ASP A 1 246 ? 24.106 7.696 -38.684 1.00 91.62 246 ASP A C 1
ATOM 1994 O O . ASP A 1 246 ? 23.883 7.889 -39.883 1.00 91.62 246 ASP A O 1
ATOM 1998 N N . GLU A 1 247 ? 23.911 8.655 -37.772 1.00 92.50 247 GLU A N 1
ATOM 1999 C CA . GLU A 1 247 ? 23.375 9.988 -38.091 1.00 92.50 247 GLU A CA 1
ATOM 2000 C C . GLU A 1 247 ? 24.226 10.713 -39.145 1.00 92.50 247 GLU A C 1
ATOM 2002 O O . GLU A 1 247 ? 23.710 11.324 -40.089 1.00 92.50 247 GLU A O 1
ATOM 2007 N N . THR A 1 248 ? 25.552 10.625 -39.026 1.00 89.56 248 THR A N 1
ATOM 2008 C CA . THR A 1 248 ? 26.471 11.258 -39.979 1.00 89.56 248 THR A CA 1
ATOM 2009 C C . THR A 1 248 ? 26.430 10.557 -41.341 1.00 89.56 248 THR A C 1
ATOM 2011 O O . THR A 1 248 ? 26.484 11.218 -42.385 1.00 89.56 248 THR A O 1
ATOM 2014 N N . SER A 1 249 ? 26.311 9.227 -41.354 1.00 92.12 249 SER A N 1
ATOM 2015 C CA . SER A 1 249 ? 26.189 8.406 -42.561 1.00 92.12 249 SER A CA 1
ATOM 2016 C C . SER A 1 249 ? 24.912 8.758 -43.324 1.00 92.12 249 SER A C 1
ATOM 2018 O O . SER A 1 249 ? 24.965 8.971 -44.539 1.00 92.12 249 SER A O 1
ATOM 2020 N N . GLU A 1 250 ? 23.790 8.897 -42.610 1.00 91.94 250 GLU A N 1
ATOM 2021 C CA . GLU A 1 250 ? 22.501 9.329 -43.154 1.00 91.94 250 GLU A CA 1
ATOM 2022 C C . GLU A 1 250 ? 22.565 10.755 -43.707 1.00 91.94 250 GLU A C 1
ATOM 2024 O O . GLU A 1 250 ? 22.179 10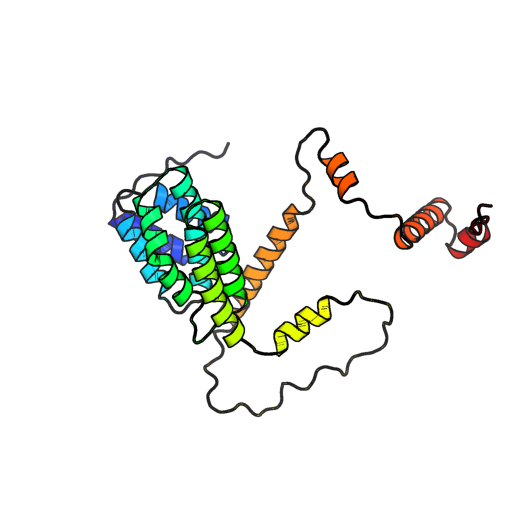.991 -44.855 1.00 91.94 250 GLU A O 1
ATOM 2029 N N . MET A 1 251 ? 23.113 11.700 -42.937 1.00 91.56 251 MET A N 1
ATOM 2030 C CA . MET A 1 251 ? 23.238 13.102 -43.346 1.00 91.56 251 MET A CA 1
ATOM 2031 C C . MET A 1 251 ? 24.070 13.259 -44.627 1.00 91.56 251 MET A C 1
ATOM 2033 O O . MET A 1 251 ? 23.763 14.094 -45.481 1.00 91.56 251 MET A O 1
ATOM 2037 N N . LEU A 1 252 ? 25.132 12.464 -44.771 1.00 91.00 252 LEU A N 1
ATOM 2038 C CA . LEU A 1 252 ? 26.019 12.490 -45.934 1.00 91.00 252 LEU A CA 1
ATOM 2039 C C . LEU A 1 252 ? 25.538 11.593 -47.085 1.00 91.00 252 LEU A C 1
ATOM 2041 O O . LEU A 1 252 ? 26.103 11.669 -48.180 1.00 91.00 252 LEU A O 1
ATOM 2045 N N . GLY A 1 253 ? 24.523 10.754 -46.859 1.00 92.69 253 GLY A N 1
ATOM 2046 C CA . GLY A 1 253 ? 24.008 9.801 -47.843 1.00 92.69 253 GLY A CA 1
ATOM 2047 C C . GLY A 1 253 ? 25.050 8.780 -48.308 1.00 92.69 253 GLY A C 1
ATOM 2048 O O . GLY A 1 253 ? 25.017 8.343 -49.460 1.00 92.69 253 GLY A O 1
ATOM 2049 N N . ILE A 1 254 ? 26.008 8.438 -47.446 1.00 91.75 254 ILE A N 1
ATOM 2050 C CA . ILE A 1 254 ? 27.051 7.437 -47.711 1.00 91.75 254 ILE A CA 1
ATOM 2051 C C . ILE A 1 254 ? 26.854 6.238 -46.783 1.00 91.75 254 ILE A C 1
ATOM 2053 O O . ILE A 1 254 ? 26.105 6.319 -45.819 1.00 91.75 254 ILE A O 1
ATOM 2057 N N . SER A 1 255 ? 27.495 5.109 -47.076 1.00 90.38 255 SER A N 1
ATOM 2058 C CA . SER A 1 255 ? 27.507 3.952 -46.169 1.00 90.38 255 SER A CA 1
ATOM 2059 C C . SER A 1 255 ? 28.485 4.159 -45.008 1.00 90.38 255 SER A C 1
ATOM 2061 O O . SER A 1 255 ? 29.526 4.787 -45.220 1.00 90.38 255 SER A O 1
ATOM 2063 N N . ILE A 1 256 ? 28.234 3.520 -43.862 1.00 87.75 256 ILE A N 1
ATOM 2064 C CA . ILE A 1 256 ? 29.093 3.569 -42.662 1.00 87.75 256 ILE A CA 1
ATOM 2065 C C . ILE A 1 256 ? 30.541 3.166 -42.990 1.00 87.75 256 ILE A C 1
ATOM 2067 O O . ILE A 1 256 ? 31.488 3.820 -42.560 1.00 87.75 256 ILE A O 1
ATOM 2071 N N . ASP A 1 257 ? 30.737 2.156 -43.842 1.00 88.31 257 ASP A N 1
ATOM 2072 C CA . ASP A 1 257 ? 32.073 1.721 -44.276 1.00 88.31 257 ASP A CA 1
ATOM 2073 C C . ASP A 1 257 ? 32.832 2.813 -45.050 1.00 88.31 257 ASP A C 1
ATOM 2075 O O . ASP A 1 257 ? 34.032 3.019 -44.856 1.00 88.31 257 ASP A O 1
ATOM 2079 N N . GLU A 1 258 ? 32.132 3.547 -45.919 1.00 87.94 258 GLU A N 1
ATOM 2080 C CA . GLU A 1 258 ? 32.698 4.678 -46.668 1.00 87.94 258 GLU A CA 1
ATOM 2081 C C . GLU A 1 258 ? 32.966 5.877 -45.747 1.00 87.94 258 GLU A C 1
ATOM 2083 O O . GLU A 1 258 ? 33.959 6.586 -45.926 1.00 87.94 258 GLU A O 1
ATOM 2088 N N . LEU A 1 259 ? 32.124 6.078 -44.730 1.00 87.44 259 LEU A N 1
ATOM 2089 C CA . LEU A 1 259 ? 32.314 7.099 -43.704 1.00 87.44 259 LEU A CA 1
ATOM 2090 C C . LEU A 1 259 ? 33.578 6.830 -42.879 1.00 87.44 259 LEU A C 1
ATOM 2092 O O . LEU A 1 259 ? 34.461 7.687 -42.829 1.00 87.44 259 LEU A O 1
ATOM 2096 N N . ARG A 1 260 ? 33.730 5.614 -42.341 1.00 86.12 260 ARG A N 1
ATOM 2097 C CA . ARG A 1 260 ? 34.924 5.174 -41.594 1.00 86.12 260 ARG A CA 1
ATOM 2098 C C . ARG A 1 260 ? 36.190 5.198 -42.449 1.00 86.12 260 ARG A C 1
ATOM 2100 O O . ARG A 1 260 ? 37.282 5.461 -41.949 1.00 86.12 260 ARG A O 1
ATOM 2107 N N . ARG A 1 261 ? 36.063 4.968 -43.760 1.00 87.12 261 ARG A N 1
ATOM 2108 C CA . ARG A 1 261 ? 37.179 5.077 -44.710 1.00 87.12 261 ARG A CA 1
ATOM 2109 C C . ARG A 1 261 ? 37.608 6.522 -44.956 1.00 87.12 261 ARG A C 1
ATOM 2111 O O . ARG A 1 261 ? 38.805 6.780 -45.081 1.00 87.12 261 ARG A O 1
ATOM 2118 N N . ARG A 1 262 ? 36.654 7.453 -45.063 1.00 85.06 262 ARG A N 1
ATOM 2119 C CA . ARG A 1 262 ? 36.930 8.890 -45.241 1.00 85.06 262 ARG A CA 1
ATOM 2120 C C . ARG A 1 262 ? 37.457 9.543 -43.971 1.00 85.06 262 ARG A C 1
ATOM 2122 O O . ARG A 1 262 ? 38.310 10.424 -44.065 1.00 85.06 262 ARG A O 1
ATOM 2129 N N . PHE A 1 263 ? 36.965 9.104 -42.820 1.00 81.25 263 PHE A N 1
ATOM 2130 C CA . PHE A 1 263 ? 37.283 9.656 -41.509 1.00 81.25 263 PHE A CA 1
ATOM 2131 C C . PHE A 1 263 ? 37.710 8.532 -40.554 1.00 81.25 263 PHE A C 1
ATOM 2133 O O . PHE A 1 263 ? 36.942 8.140 -39.679 1.00 81.25 263 PHE A O 1
ATOM 2140 N N . PRO A 1 264 ? 38.925 7.978 -40.715 1.00 75.44 264 PRO A N 1
ATOM 2141 C CA . PRO A 1 264 ? 39.420 6.955 -39.805 1.00 75.44 264 PRO A CA 1
ATOM 2142 C C . PRO A 1 264 ? 39.586 7.536 -38.395 1.00 75.44 264 PRO A C 1
ATOM 2144 O O . PRO A 1 264 ? 40.141 8.628 -38.233 1.00 75.44 264 PRO A O 1
ATOM 2147 N N . ALA A 1 265 ? 39.135 6.794 -37.379 1.00 68.31 265 ALA A N 1
ATOM 2148 C CA . ALA A 1 265 ? 39.322 7.161 -35.980 1.00 68.31 265 ALA A CA 1
ATOM 2149 C C . ALA A 1 265 ? 40.815 7.408 -35.700 1.00 68.31 265 ALA A C 1
ATOM 2151 O O . ALA A 1 265 ? 41.666 6.554 -35.967 1.00 68.31 265 ALA A O 1
ATOM 2152 N N . GLN A 1 266 ? 41.153 8.594 -35.191 1.00 65.12 266 GLN A N 1
ATOM 2153 C CA . GLN A 1 266 ? 42.525 8.887 -34.788 1.00 65.12 266 GLN A CA 1
ATOM 2154 C C . GLN A 1 266 ? 42.836 8.066 -33.535 1.00 65.12 266 GLN A C 1
ATOM 2156 O O . GLN A 1 266 ? 42.172 8.218 -32.513 1.00 65.12 266 GLN A O 1
ATOM 2161 N N . THR A 1 267 ? 43.849 7.197 -33.597 1.00 53.59 267 THR A N 1
ATOM 2162 C CA . THR A 1 267 ? 44.383 6.545 -32.394 1.00 53.59 267 THR A CA 1
ATOM 2163 C C . THR A 1 267 ? 44.795 7.620 -31.391 1.00 53.59 267 THR A C 1
ATOM 2165 O O . THR A 1 267 ? 45.489 8.559 -31.799 1.00 53.59 267 THR A O 1
ATOM 2168 N N . PRO A 1 268 ? 44.416 7.504 -30.105 1.00 52.16 268 PRO A N 1
ATOM 2169 C CA . PRO A 1 268 ? 44.774 8.504 -29.115 1.00 52.16 268 PRO A CA 1
ATOM 2170 C C . PRO A 1 268 ? 46.298 8.621 -29.066 1.00 52.16 268 PRO A C 1
ATOM 2172 O O . PRO A 1 268 ? 47.011 7.636 -28.861 1.00 52.16 268 PRO A O 1
ATOM 2175 N N . VAL A 1 269 ? 46.805 9.830 -29.308 1.00 52.62 269 VAL A N 1
ATOM 2176 C CA . VAL A 1 269 ? 48.219 10.144 -29.108 1.00 52.62 269 VAL A CA 1
ATOM 2177 C C . VAL A 1 269 ? 48.490 9.928 -27.624 1.00 52.62 269 VAL A C 1
ATOM 2179 O O . VAL A 1 269 ? 47.875 10.590 -26.791 1.00 52.62 269 VAL A O 1
ATOM 2182 N N . ALA A 1 270 ? 49.361 8.972 -27.296 1.00 47.22 270 ALA A N 1
ATOM 2183 C CA . ALA A 1 270 ? 49.786 8.730 -25.925 1.00 47.22 270 ALA A CA 1
ATOM 2184 C C . ALA A 1 270 ? 50.272 10.056 -25.321 1.00 47.22 270 ALA A C 1
ATOM 2186 O O . ALA A 1 270 ? 51.264 10.623 -25.783 1.00 47.22 270 ALA A O 1
ATOM 2187 N N . ALA A 1 271 ? 49.528 10.573 -24.343 1.00 49.19 271 ALA A N 1
ATOM 2188 C CA . ALA A 1 271 ? 49.923 11.756 -23.599 1.00 49.19 271 ALA A CA 1
ATOM 2189 C C . ALA A 1 271 ? 51.240 11.443 -22.867 1.00 49.19 271 ALA A C 1
ATOM 2191 O O . ALA A 1 271 ? 51.312 10.467 -22.118 1.00 49.19 271 ALA A O 1
ATOM 2192 N N . VAL A 1 272 ? 52.278 12.231 -23.164 1.00 44.88 272 VAL A N 1
ATOM 2193 C CA . VAL A 1 272 ? 53.596 12.214 -22.501 1.00 44.88 272 VAL A CA 1
ATOM 2194 C C . VAL A 1 272 ? 53.522 12.981 -21.190 1.00 44.88 272 VAL A C 1
ATOM 2196 O O . VAL A 1 272 ? 52.900 14.067 -21.199 1.00 44.88 272 VAL A O 1
#

Radius of gyration: 26.84 Å; chains: 1; bounding box: 80×64×65 Å

pLDDT: mean 80.22, std 20.38, range [27.86, 97.06]

Secondary structure (DSSP, 8-state):
-------PPPPHHHHHHHHHHHHHT--SSHHHHHHHHHHHHHSGGGHHHHHHHHHHHHTSS-HHHHHHHHHHHHHHHHHHHHHT-HHHHHHHHHHHHHHHHHHS-TTS--HHHHHHHHHHHHHHHHTTSS-HHHHHHHHHHHHHHHHTT--HHHHHHHHHTTS---S-----SS-S-----S---TT---PPPHHHHHHHHHHHHHHHHHHHHTTT---S-TTHHHHHHHHHPPPP-HHHHHHHHHHHHHHHT--HHHHHHHSPPPPPP---